Protein AF-A0A511UY11-F1 (afdb_monomer_lite)

pLDDT: mean 87.79, std 12.43, range [49.22, 98.69]

Sequence (191 aa):
MRLNRMNRLSIDEIVDIYDKLLEEQDYELRDIVNIEERLVRKISRDRHSEYRFSLQRIKDSLIDHLVKYGSYLKTEYRKDDQLAEKTLIKALKFDKTNPIALYRLGFLAYKKRNYSRSVYFFESALKSHELNEKHRHALNSQQRYNASLYLCNSALYVAEFAQKSLAEIEGEVERENSVNLELFPLYKYIK

Secondary structure (DSSP, 8-state):
--TTGGGSS-HHHHHHHHHHHHHTS---HHHHHHHHHHHHHHHHH-TT-GGGGGHHHHHHHHHHHHHHHHHHTTSTTT--HHHHHHHHHHHHHH-TT-HHHHHHHHHHHHHTT-HHHHHHHHHHHHHHHHH-TT-TTPPPHHHHHHHHHHHHHHHHHHHHHHHHHHHHHHHHHHHHHHHHHHTSTTGGG--

Foldseek 3Di:
DDLVVVLPDDLVRLVVVLVVQVVVVPHDLVVNLSSLVSNLVRLVVDPPDPCVVVNLVSLVVNLVSLLVNLVVCCDPVNVDLPVSLVSLVVSCVSPVQQLSSLLSNLVSCVVVVVLVSNLVSLVSSLVSCVVPVPPPRHDDPVSNVVSVVSNVVSVVVVVVVVVVVVVVVVVVVVVVVVVVCVPDPCNVPPD

Organism: NCBI:txid227865

Structure (mmCIF, N/CA/C/O backbone):
data_AF-A0A511UY11-F1
#
_entry.id   AF-A0A511UY11-F1
#
loop_
_atom_site.group_PDB
_atom_site.id
_atom_site.type_symbol
_atom_site.label_atom_id
_atom_site.label_alt_id
_atom_site.label_comp_id
_atom_site.label_asym_id
_atom_site.label_entity_id
_atom_site.label_seq_id
_atom_site.pdbx_PDB_ins_code
_atom_site.Cartn_x
_atom_site.Cartn_y
_atom_site.Cartn_z
_atom_site.occupancy
_atom_site.B_iso_or_equiv
_atom_site.auth_seq_id
_atom_site.auth_comp_id
_atom_site.auth_asym_id
_atom_site.auth_atom_id
_atom_site.pdbx_PDB_model_num
ATOM 1 N N . MET A 1 1 ? 1.931 13.836 -23.295 1.00 49.22 1 MET A N 1
ATOM 2 C CA . MET A 1 1 ? 1.556 13.031 -24.494 1.00 49.22 1 MET A CA 1
ATOM 3 C C . MET A 1 1 ? 0.148 12.428 -24.331 1.00 49.22 1 MET A C 1
ATOM 5 O O . MET A 1 1 ? -0.156 11.923 -23.259 1.00 49.22 1 MET A O 1
ATOM 9 N N . ARG A 1 2 ? -0.751 12.469 -25.335 1.00 49.78 2 ARG A N 1
ATOM 10 C CA . ARG A 1 2 ? -2.124 11.910 -25.196 1.00 49.78 2 ARG A CA 1
ATOM 11 C C . ARG A 1 2 ? -2.099 10.371 -25.089 1.00 49.78 2 ARG A C 1
ATOM 13 O O . ARG A 1 2 ? -1.671 9.701 -26.028 1.00 49.78 2 ARG A O 1
ATOM 20 N N . LEU A 1 3 ? -2.644 9.822 -23.992 1.00 50.88 3 LEU A N 1
ATOM 21 C CA . LEU A 1 3 ? -2.681 8.385 -23.642 1.00 50.88 3 LEU A CA 1
ATOM 22 C C . LEU A 1 3 ? -3.121 7.431 -24.777 1.00 50.88 3 LEU A C 1
ATOM 24 O O . LEU A 1 3 ? -2.701 6.274 -24.791 1.00 50.88 3 LEU A O 1
ATOM 28 N N . ASN A 1 4 ? -3.944 7.879 -25.726 1.00 54.16 4 ASN A N 1
ATOM 29 C CA . ASN A 1 4 ? -4.456 7.025 -26.804 1.00 54.16 4 ASN A CA 1
ATOM 30 C C . ASN A 1 4 ? -3.427 6.712 -27.900 1.00 54.16 4 ASN A C 1
ATOM 32 O O . ASN A 1 4 ? -3.540 5.673 -28.546 1.00 54.16 4 ASN A O 1
ATOM 36 N N . ARG A 1 5 ? -2.401 7.555 -28.094 1.00 64.88 5 ARG A N 1
ATOM 37 C CA . ARG A 1 5 ? -1.384 7.331 -29.140 1.00 64.88 5 ARG A CA 1
ATOM 38 C C . ARG A 1 5 ? -0.430 6.191 -28.766 1.00 64.88 5 ARG A C 1
ATOM 40 O O . ARG A 1 5 ? -0.110 5.353 -29.597 1.00 64.88 5 ARG A O 1
ATOM 47 N N . MET A 1 6 ? -0.094 6.088 -27.482 1.00 65.12 6 MET A N 1
ATOM 48 C CA . MET A 1 6 ? 0.850 5.099 -26.951 1.00 65.12 6 MET A CA 1
ATOM 49 C C . MET A 1 6 ? 0.317 3.653 -26.906 1.00 65.12 6 MET A C 1
ATOM 51 O O . MET A 1 6 ? 1.079 2.729 -26.648 1.00 65.12 6 MET A O 1
ATOM 55 N N . ASN A 1 7 ? -0.987 3.408 -27.101 1.00 68.44 7 ASN A N 1
ATOM 56 C CA . ASN A 1 7 ? -1.513 2.031 -27.132 1.00 68.44 7 ASN A CA 1
ATOM 57 C C . ASN A 1 7 ? -1.133 1.288 -28.422 1.00 68.44 7 ASN A C 1
ATOM 59 O O . ASN A 1 7 ? -1.096 0.057 -28.423 1.00 68.44 7 ASN A O 1
ATOM 63 N N . ARG A 1 8 ? -0.854 2.038 -29.493 1.00 82.25 8 ARG A N 1
ATOM 64 C CA . ARG A 1 8 ? -0.492 1.511 -30.813 1.00 82.25 8 ARG A CA 1
ATOM 65 C C . ARG A 1 8 ? 1.002 1.226 -30.965 1.00 82.25 8 ARG A C 1
ATOM 67 O O . ARG A 1 8 ? 1.354 0.524 -31.897 1.00 82.25 8 ARG A O 1
ATOM 74 N N . LEU A 1 9 ? 1.827 1.737 -30.051 1.00 86.94 9 LEU A N 1
ATOM 75 C CA . LEU A 1 9 ? 3.279 1.586 -30.108 1.00 86.94 9 LEU A CA 1
ATOM 76 C C . LEU A 1 9 ? 3.713 0.139 -29.836 1.00 86.94 9 LEU A C 1
ATOM 78 O O . LEU A 1 9 ? 3.050 -0.558 -29.055 1.00 86.94 9 LEU A O 1
ATOM 82 N N . SER A 1 10 ? 4.805 -0.308 -30.451 1.00 90.50 10 SER A N 1
ATOM 83 C CA . SER A 1 10 ? 5.485 -1.570 -30.135 1.00 90.50 10 SER A CA 1
ATOM 84 C C . SER A 1 10 ? 6.082 -1.537 -28.719 1.00 90.50 10 SER A C 1
ATOM 86 O O . SER A 1 10 ? 5.950 -0.546 -27.999 1.00 90.50 10 SER A O 1
ATOM 88 N N . ILE A 1 11 ? 6.655 -2.651 -28.253 1.00 90.44 11 ILE A N 1
ATOM 89 C CA . ILE A 1 11 ? 7.360 -2.652 -26.962 1.00 90.44 11 ILE A CA 1
ATOM 90 C C . ILE A 1 11 ? 8.628 -1.797 -27.086 1.00 90.44 11 ILE A C 1
ATOM 92 O O . ILE A 1 11 ? 8.820 -0.921 -26.250 1.00 90.44 11 ILE A O 1
ATOM 96 N N . ASP A 1 12 ? 9.386 -1.970 -28.167 1.00 91.38 12 ASP A N 1
ATOM 97 C CA . ASP A 1 12 ? 10.634 -1.256 -28.468 1.00 91.38 12 ASP A CA 1
ATOM 98 C C . ASP A 1 12 ? 10.416 0.260 -28.507 1.00 91.38 12 ASP A C 1
ATOM 100 O O . ASP A 1 12 ? 11.088 1.002 -27.804 1.00 91.38 12 ASP A O 1
ATOM 104 N N . GLU A 1 13 ? 9.374 0.729 -29.204 1.00 91.31 13 GLU A N 1
ATOM 105 C CA . GLU A 1 13 ? 9.037 2.158 -29.252 1.00 91.31 13 GLU A CA 1
ATOM 106 C C . GLU A 1 13 ? 8.710 2.730 -27.862 1.00 91.31 13 GLU A C 1
ATOM 108 O O . GLU A 1 13 ? 8.927 3.911 -27.599 1.00 91.31 13 GLU A O 1
ATOM 113 N N . ILE A 1 14 ? 8.140 1.920 -26.962 1.00 90.94 14 ILE A N 1
ATOM 114 C CA . ILE A 1 14 ? 7.853 2.351 -25.589 1.00 90.94 14 ILE A CA 1
ATOM 115 C C . ILE A 1 14 ? 9.133 2.352 -24.747 1.00 90.94 14 ILE A C 1
ATOM 117 O O . ILE A 1 14 ? 9.270 3.233 -23.901 1.00 90.94 14 ILE A O 1
ATOM 121 N N . VAL A 1 15 ? 10.046 1.403 -24.973 1.00 90.88 15 VAL A N 1
ATOM 122 C CA . VAL A 1 15 ? 11.370 1.370 -24.332 1.00 90.88 15 VAL A CA 1
ATOM 123 C C . VAL A 1 15 ? 12.192 2.586 -24.757 1.00 90.88 15 VAL A C 1
ATOM 125 O O . VAL A 1 15 ? 12.665 3.308 -23.889 1.00 90.88 15 VAL A O 1
ATOM 128 N N . ASP A 1 16 ? 12.226 2.925 -26.045 1.00 91.00 16 ASP A N 1
ATOM 129 C CA . ASP A 1 16 ? 12.924 4.119 -26.540 1.00 91.00 16 ASP A CA 1
ATOM 130 C C . ASP A 1 16 ? 12.396 5.413 -25.901 1.00 91.00 16 ASP A C 1
ATOM 132 O O . ASP A 1 16 ? 13.151 6.340 -25.605 1.00 91.00 16 ASP A O 1
ATOM 136 N N . ILE A 1 17 ? 11.077 5.508 -25.695 1.00 89.06 17 ILE A N 1
ATOM 137 C CA . ILE A 1 17 ? 10.467 6.649 -24.996 1.00 89.06 17 ILE A CA 1
ATOM 138 C C . ILE A 1 17 ? 10.846 6.639 -23.512 1.00 89.06 17 ILE A C 1
ATOM 140 O O . ILE A 1 17 ? 11.068 7.704 -22.940 1.00 89.06 17 ILE A O 1
ATOM 144 N N . TYR A 1 18 ? 10.877 5.462 -22.885 1.00 88.81 18 TYR A N 1
ATOM 145 C CA . TYR A 1 18 ? 11.255 5.314 -21.482 1.00 88.81 18 TYR A CA 1
ATOM 146 C C . TYR A 1 18 ? 12.691 5.779 -21.243 1.00 88.81 18 TYR A C 1
ATOM 148 O O . TYR A 1 18 ? 12.918 6.587 -20.346 1.00 88.81 18 TYR A O 1
ATOM 156 N N . ASP A 1 19 ? 13.623 5.335 -22.083 1.00 88.25 19 ASP A N 1
ATOM 157 C CA . ASP A 1 19 ? 15.041 5.663 -21.958 1.00 88.25 19 ASP A CA 1
ATOM 158 C C . ASP A 1 19 ? 15.274 7.167 -22.150 1.00 88.25 19 ASP A C 1
ATOM 160 O O . ASP A 1 19 ? 15.892 7.806 -21.300 1.00 88.25 19 ASP A O 1
ATOM 164 N N . LYS A 1 20 ? 14.651 7.776 -23.169 1.00 88.06 20 LYS A N 1
ATOM 165 C CA . LYS A 1 20 ? 14.690 9.238 -23.363 1.00 88.06 20 LYS A CA 1
ATOM 166 C C . LYS A 1 20 ? 14.145 10.006 -22.162 1.00 88.06 20 LYS A C 1
ATOM 168 O O . LYS A 1 20 ? 14.731 10.997 -21.742 1.00 88.06 20 LYS A O 1
ATOM 173 N N . LEU A 1 21 ? 13.033 9.548 -21.587 1.00 86.44 21 LEU A N 1
ATOM 174 C CA . LEU A 1 21 ? 12.434 10.211 -20.431 1.00 86.44 21 LEU A CA 1
ATOM 175 C C . LEU A 1 21 ? 13.348 10.143 -19.197 1.00 86.44 21 LEU A C 1
ATOM 177 O O . LEU A 1 21 ? 13.377 11.080 -18.401 1.00 86.44 21 LEU A O 1
ATOM 181 N N . LEU A 1 22 ? 14.094 9.048 -19.029 1.00 82.38 22 LEU A N 1
ATOM 182 C CA . LEU A 1 22 ? 15.078 8.916 -17.956 1.00 82.38 22 LEU A CA 1
ATOM 183 C C . LEU A 1 22 ? 16.305 9.817 -18.173 1.00 82.38 22 LEU A C 1
ATOM 185 O O . LEU A 1 22 ? 16.854 10.325 -17.194 1.00 82.38 22 LEU A O 1
ATOM 189 N N . GLU A 1 23 ? 16.711 10.042 -19.424 1.00 85.25 23 GLU A N 1
ATOM 190 C CA . GLU A 1 23 ? 17.820 10.937 -19.784 1.00 85.25 23 GLU A CA 1
ATOM 191 C C . GLU A 1 23 ? 17.501 12.419 -19.542 1.00 85.25 23 GLU A C 1
ATOM 193 O O . GLU A 1 23 ? 18.384 13.178 -19.144 1.00 85.25 23 GLU A O 1
ATOM 198 N N . GLU A 1 24 ? 16.245 12.835 -19.726 1.00 80.44 24 GLU A N 1
ATOM 199 C CA . GLU A 1 24 ? 15.824 14.241 -19.625 1.00 80.44 24 GLU A CA 1
ATOM 200 C C . GLU A 1 24 ? 15.895 14.826 -18.194 1.00 80.44 24 GLU A C 1
ATOM 202 O O . GLU A 1 24 ? 15.773 16.038 -18.038 1.00 80.44 24 GLU A O 1
ATOM 207 N N . GLN A 1 25 ? 16.134 14.009 -17.154 1.00 64.81 25 GLN A N 1
ATOM 208 C CA . GLN A 1 25 ? 16.256 14.355 -15.715 1.00 64.81 25 GLN A CA 1
ATOM 209 C C . GLN A 1 25 ? 15.085 15.130 -15.062 1.00 64.81 25 GLN A C 1
ATOM 211 O O . GLN A 1 25 ? 14.970 15.101 -13.836 1.00 64.81 25 GLN A O 1
ATOM 216 N N . ASP A 1 26 ? 14.187 15.750 -15.831 1.00 67.81 26 ASP A N 1
ATOM 217 C CA . ASP A 1 26 ? 13.027 16.536 -15.379 1.00 67.81 26 ASP A CA 1
ATOM 218 C C . ASP A 1 26 ? 11.692 15.870 -15.760 1.00 67.81 26 ASP A C 1
ATOM 220 O O . ASP A 1 26 ? 10.776 16.469 -16.327 1.00 67.81 26 ASP A O 1
ATOM 224 N N . TYR A 1 27 ? 11.584 14.569 -15.490 1.00 75.69 27 TYR A N 1
ATOM 225 C CA . TYR A 1 27 ? 10.371 13.813 -15.784 1.00 75.69 27 TYR A CA 1
ATOM 226 C C . TYR A 1 27 ? 9.315 13.957 -14.681 1.00 75.69 27 TYR A C 1
ATOM 228 O O . TYR A 1 27 ? 9.596 13.908 -13.477 1.00 75.69 27 TYR A O 1
ATOM 236 N N . GLU A 1 28 ? 8.039 14.005 -15.073 1.00 84.06 28 GLU A N 1
ATOM 237 C CA . GLU A 1 28 ? 6.962 13.804 -14.110 1.00 84.06 28 GLU A CA 1
ATOM 238 C C . GLU A 1 28 ? 6.882 12.318 -13.723 1.00 84.06 28 GLU A C 1
ATOM 240 O O . GLU A 1 28 ? 6.712 11.442 -14.572 1.00 84.06 28 GLU A O 1
ATOM 245 N N . LEU A 1 29 ? 6.894 12.011 -12.417 1.00 84.56 29 LEU A N 1
ATOM 246 C CA . LEU A 1 29 ? 6.705 10.638 -11.902 1.00 84.56 29 LEU A CA 1
ATOM 247 C C . LEU A 1 29 ? 5.460 9.944 -12.480 1.00 84.56 29 LEU A C 1
ATOM 249 O O . LEU A 1 29 ? 5.428 8.725 -12.636 1.00 84.56 29 LEU A O 1
ATOM 253 N N . ARG A 1 30 ? 4.427 10.727 -12.808 1.00 86.38 30 ARG A N 1
ATOM 254 C CA . ARG A 1 30 ? 3.205 10.240 -13.449 1.00 86.38 30 ARG A CA 1
ATOM 255 C C . ARG A 1 30 ? 3.484 9.602 -14.811 1.00 86.38 30 ARG A C 1
ATOM 257 O O . ARG A 1 30 ? 2.860 8.594 -15.141 1.00 86.38 30 ARG A O 1
ATOM 264 N N . ASP A 1 31 ? 4.369 10.196 -15.601 1.00 87.56 31 ASP A N 1
ATOM 265 C CA . ASP A 1 31 ? 4.662 9.747 -16.959 1.00 87.56 31 ASP A CA 1
ATOM 266 C C . ASP A 1 31 ? 5.485 8.461 -16.948 1.00 87.56 31 ASP A C 1
ATOM 268 O O . ASP A 1 31 ? 5.126 7.520 -17.659 1.00 87.56 31 ASP A O 1
ATOM 272 N N . ILE A 1 32 ? 6.460 8.354 -16.040 1.00 89.88 32 ILE A N 1
ATOM 273 C CA . ILE A 1 32 ? 7.188 7.103 -15.786 1.00 89.88 32 ILE A CA 1
ATOM 274 C C . ILE A 1 32 ? 6.234 5.973 -15.408 1.00 89.88 32 ILE A C 1
ATOM 276 O O . ILE A 1 32 ? 6.220 4.935 -16.069 1.00 89.88 32 ILE A O 1
ATOM 280 N N . VAL A 1 33 ? 5.370 6.192 -14.409 1.00 90.81 33 VAL A N 1
ATOM 281 C CA . VAL A 1 33 ? 4.390 5.183 -13.979 1.00 90.81 33 VAL A CA 1
ATOM 282 C C . VAL A 1 33 ? 3.511 4.741 -15.154 1.00 90.81 33 VAL A C 1
ATOM 284 O O . VAL A 1 33 ? 3.255 3.551 -15.330 1.00 90.81 33 VAL A O 1
ATOM 287 N N . ASN A 1 34 ? 3.057 5.679 -15.991 1.00 90.06 34 ASN A N 1
ATOM 288 C CA . ASN A 1 34 ? 2.227 5.357 -17.151 1.00 90.06 34 ASN A CA 1
ATOM 289 C C . ASN A 1 34 ? 2.968 4.505 -18.194 1.00 90.06 34 ASN A C 1
ATOM 291 O O . ASN A 1 34 ? 2.343 3.642 -18.819 1.00 90.06 34 ASN A O 1
ATOM 295 N N . ILE A 1 35 ? 4.255 4.771 -18.427 1.00 91.44 35 ILE A N 1
ATOM 296 C CA . ILE A 1 35 ? 5.094 4.011 -19.361 1.00 91.44 35 ILE A CA 1
ATOM 297 C C . ILE A 1 35 ? 5.348 2.606 -18.817 1.00 91.44 35 ILE A C 1
ATOM 299 O O . ILE A 1 35 ? 5.044 1.622 -19.496 1.00 91.44 35 ILE A O 1
ATOM 303 N N . GLU A 1 36 ? 5.800 2.494 -17.571 1.00 93.44 36 GLU A N 1
ATOM 304 C CA . GLU A 1 36 ? 6.087 1.211 -16.929 1.00 93.44 36 GLU A CA 1
ATOM 305 C C . GLU A 1 36 ? 4.832 0.326 -16.842 1.00 93.44 36 GLU A C 1
ATOM 307 O O . GLU A 1 36 ? 4.883 -0.859 -17.175 1.00 93.44 36 GLU A O 1
ATOM 312 N N . GLU A 1 37 ? 3.660 0.888 -16.514 1.00 92.88 37 GLU A N 1
ATOM 313 C CA . GLU A 1 37 ? 2.391 0.142 -16.531 1.00 92.88 37 GLU A CA 1
ATOM 314 C C . GLU A 1 37 ? 2.071 -0.449 -17.913 1.00 92.88 37 GLU A C 1
ATOM 316 O O . GLU A 1 37 ? 1.488 -1.537 -18.018 1.00 92.88 37 GLU A O 1
ATOM 321 N N . ARG A 1 38 ? 2.417 0.262 -18.992 1.00 91.25 38 ARG A N 1
ATOM 322 C CA . ARG A 1 38 ? 2.195 -0.208 -20.366 1.00 91.25 38 ARG A CA 1
ATOM 323 C C . ARG A 1 38 ? 3.182 -1.294 -20.743 1.00 91.25 38 ARG A C 1
ATOM 325 O O . ARG A 1 38 ? 2.738 -2.296 -21.305 1.00 91.25 38 ARG A O 1
ATOM 332 N N . LEU A 1 39 ? 4.461 -1.108 -20.418 1.00 92.75 39 LEU A N 1
ATOM 333 C CA . LEU A 1 39 ? 5.499 -2.113 -20.632 1.00 92.75 39 LEU A CA 1
ATOM 334 C C . LEU A 1 39 ? 5.113 -3.411 -19.932 1.00 92.75 39 LEU A C 1
ATOM 336 O O . LEU A 1 39 ? 4.967 -4.440 -20.590 1.00 92.75 39 LEU A O 1
ATOM 340 N N . VAL A 1 40 ? 4.792 -3.348 -18.636 1.00 94.06 40 VAL A N 1
ATOM 341 C CA . VAL A 1 40 ? 4.345 -4.518 -17.871 1.00 94.06 40 VAL A CA 1
ATOM 342 C C . VAL A 1 40 ? 3.135 -5.173 -18.530 1.00 94.06 40 VAL A C 1
ATOM 344 O O . VAL A 1 40 ? 3.116 -6.392 -18.687 1.00 94.06 40 VAL A O 1
ATOM 347 N N . ARG A 1 41 ? 2.131 -4.399 -18.961 1.00 92.69 41 ARG A N 1
ATOM 348 C CA . ARG A 1 41 ? 0.930 -4.949 -19.606 1.00 92.69 41 ARG A CA 1
ATOM 349 C C . ARG A 1 41 ? 1.229 -5.632 -20.941 1.00 92.69 41 ARG A C 1
ATOM 351 O O . ARG A 1 41 ? 0.660 -6.692 -21.192 1.00 92.69 41 ARG A O 1
ATOM 358 N N . LYS A 1 42 ? 2.044 -5.023 -21.806 1.00 92.56 42 LYS A N 1
ATOM 359 C CA . LYS A 1 42 ? 2.370 -5.566 -23.134 1.00 92.56 42 LYS A CA 1
ATOM 360 C C . LYS A 1 42 ? 3.266 -6.794 -23.013 1.00 92.56 42 LYS A C 1
ATOM 362 O O . LYS A 1 42 ? 2.884 -7.848 -23.510 1.00 92.56 42 LYS A O 1
ATOM 367 N N . ILE A 1 43 ? 4.352 -6.697 -22.250 1.00 93.06 43 ILE A N 1
ATOM 368 C CA . ILE A 1 43 ? 5.287 -7.806 -22.019 1.00 93.06 43 ILE A CA 1
ATOM 369 C C . ILE A 1 43 ? 4.584 -8.975 -21.308 1.00 93.06 43 ILE A C 1
ATOM 371 O O . ILE A 1 43 ? 4.813 -10.128 -21.640 1.00 93.06 43 ILE A O 1
ATOM 375 N N . SER A 1 44 ? 3.662 -8.718 -20.369 1.00 91.50 44 SER A N 1
ATOM 376 C CA . SER A 1 44 ? 2.915 -9.810 -19.711 1.00 91.50 44 SER A CA 1
ATOM 377 C C . SER A 1 44 ? 1.956 -10.551 -20.653 1.00 91.50 44 SER A C 1
ATOM 379 O O . SER A 1 44 ? 1.586 -11.689 -20.368 1.00 91.50 44 SER A O 1
ATOM 381 N N . ARG A 1 45 ? 1.504 -9.908 -21.738 1.00 91.56 45 ARG A N 1
ATOM 382 C CA . ARG A 1 45 ? 0.607 -10.516 -22.736 1.00 91.56 45 ARG A CA 1
ATOM 383 C C . ARG A 1 45 ? 1.380 -11.256 -23.820 1.00 91.56 45 ARG A C 1
ATOM 385 O O . ARG A 1 45 ? 0.888 -12.264 -24.317 1.00 91.56 45 ARG A O 1
ATOM 392 N N . ASP A 1 46 ? 2.569 -10.773 -24.156 1.00 91.31 46 ASP A N 1
ATOM 393 C CA . ASP A 1 46 ? 3.445 -11.391 -25.139 1.00 91.31 46 ASP A CA 1
ATOM 394 C C . ASP A 1 46 ? 4.447 -12.345 -24.473 1.00 91.31 46 ASP A C 1
ATOM 396 O O . ASP A 1 46 ? 5.479 -11.951 -23.930 1.00 91.31 46 ASP A O 1
ATOM 400 N N . ARG A 1 47 ? 4.143 -13.645 -24.536 1.00 83.19 47 ARG A N 1
ATOM 401 C CA . ARG A 1 47 ? 4.990 -14.696 -23.958 1.00 83.19 47 ARG A CA 1
ATOM 402 C C . ARG A 1 47 ? 6.338 -14.853 -24.672 1.00 83.19 47 ARG A C 1
ATOM 404 O O . ARG A 1 47 ? 7.231 -15.448 -24.069 1.00 83.19 47 ARG A O 1
ATOM 411 N N . HIS A 1 48 ? 6.487 -14.355 -25.895 1.00 89.56 48 HIS A N 1
ATOM 412 C CA . HIS A 1 48 ? 7.710 -14.487 -26.691 1.00 89.56 48 HIS A CA 1
ATOM 413 C C . HIS A 1 48 ? 8.516 -13.189 -26.767 1.00 89.56 48 HIS A C 1
ATOM 415 O O . HIS A 1 48 ? 9.566 -13.172 -27.400 1.00 89.56 48 HIS A O 1
ATOM 421 N N . SER A 1 49 ? 8.063 -12.134 -26.086 1.00 88.94 49 SER A N 1
ATOM 422 C CA . SER A 1 49 ? 8.787 -10.871 -26.000 1.00 88.94 49 SER A CA 1
ATOM 423 C C . SER A 1 49 ? 10.206 -11.081 -25.464 1.00 88.94 49 SER A C 1
ATOM 425 O O . SER A 1 49 ? 10.401 -11.693 -24.410 1.00 88.94 49 SER A O 1
ATOM 427 N N . GLU A 1 50 ? 11.193 -10.501 -26.143 1.00 90.56 50 GLU A N 1
ATOM 428 C CA . GLU A 1 50 ? 12.593 -10.484 -25.701 1.00 90.56 50 GLU A CA 1
ATOM 429 C C . GLU A 1 50 ? 12.775 -9.814 -24.327 1.00 90.56 50 GLU A C 1
ATOM 431 O O . GLU A 1 50 ? 13.625 -10.207 -23.526 1.00 90.56 50 GLU A O 1
ATOM 436 N N . TYR A 1 51 ? 11.881 -8.887 -23.975 1.00 90.44 51 TYR A N 1
ATOM 437 C CA . TYR A 1 51 ? 11.876 -8.188 -22.690 1.00 90.44 51 TYR A CA 1
ATOM 438 C C . TYR A 1 51 ? 11.288 -9.010 -21.541 1.00 90.44 51 TYR A C 1
ATOM 440 O O . TYR A 1 51 ? 11.232 -8.536 -20.402 1.00 90.44 51 TYR A O 1
ATOM 448 N N . ARG A 1 52 ? 10.853 -10.251 -21.787 1.00 90.38 52 ARG A N 1
ATOM 449 C CA . ARG A 1 52 ? 10.241 -11.100 -20.759 1.00 90.38 52 ARG A CA 1
ATOM 450 C C . ARG A 1 52 ? 11.172 -11.349 -19.573 1.00 90.38 52 ARG A C 1
ATOM 452 O O . ARG A 1 52 ? 10.703 -11.342 -18.436 1.00 90.38 52 ARG A O 1
ATOM 459 N N . PHE A 1 53 ? 12.475 -11.489 -19.815 1.00 90.19 53 PHE A N 1
ATOM 460 C CA . PHE A 1 53 ? 13.478 -11.625 -18.752 1.00 90.19 53 PHE A CA 1
ATOM 461 C C . PHE A 1 53 ? 13.616 -10.354 -17.896 1.00 90.19 53 PHE A C 1
ATOM 463 O O . PHE A 1 53 ? 13.913 -10.438 -16.708 1.00 90.19 53 PHE A O 1
ATOM 470 N N . SER A 1 54 ? 13.320 -9.181 -18.464 1.00 91.62 54 SER A N 1
ATOM 471 C CA . SER A 1 54 ? 13.333 -7.894 -17.756 1.00 91.62 54 SER A CA 1
ATOM 472 C C . SER A 1 54 ? 12.023 -7.583 -17.025 1.00 91.62 54 SER A C 1
ATOM 474 O O . SER A 1 54 ? 11.982 -6.645 -16.230 1.00 91.62 54 SER A O 1
ATOM 476 N N . LEU A 1 55 ? 10.952 -8.355 -17.250 1.00 92.06 55 LEU A N 1
ATOM 477 C CA . LEU A 1 55 ? 9.614 -8.050 -16.733 1.00 92.06 55 LEU A CA 1
ATOM 478 C C . LEU A 1 55 ? 9.585 -7.887 -15.210 1.00 92.06 55 LEU A C 1
ATOM 480 O O . LEU A 1 55 ? 8.906 -6.992 -14.711 1.00 92.06 55 LEU A O 1
ATOM 484 N N . GLN A 1 56 ? 10.299 -8.741 -14.471 1.00 92.31 56 GLN A N 1
ATOM 485 C CA . GLN A 1 56 ? 10.325 -8.641 -13.012 1.00 92.31 56 GLN A CA 1
ATOM 486 C C . GLN A 1 56 ? 11.001 -7.344 -12.559 1.00 92.31 56 GLN A C 1
ATOM 488 O O . GLN A 1 56 ? 10.436 -6.615 -11.754 1.00 92.31 56 GLN A O 1
ATOM 493 N N . ARG A 1 57 ? 12.142 -6.992 -13.159 1.00 92.44 57 ARG A N 1
ATOM 494 C CA . ARG A 1 57 ? 12.851 -5.741 -12.861 1.00 92.44 57 ARG A CA 1
ATOM 495 C C . ARG A 1 57 ? 11.993 -4.507 -13.162 1.00 92.44 57 ARG A C 1
ATOM 497 O O . ARG A 1 57 ? 11.978 -3.571 -12.371 1.00 92.44 57 ARG A O 1
ATOM 504 N N . ILE A 1 58 ? 11.249 -4.521 -14.271 1.00 92.50 58 ILE A N 1
ATOM 505 C CA . ILE A 1 58 ? 10.329 -3.430 -14.634 1.00 92.50 58 ILE A CA 1
ATOM 506 C C . ILE A 1 58 ? 9.184 -3.330 -13.615 1.00 92.50 58 ILE A C 1
ATOM 508 O O . ILE A 1 58 ? 8.799 -2.229 -13.236 1.00 92.50 58 ILE A O 1
ATOM 512 N N . LYS A 1 59 ? 8.648 -4.461 -13.134 1.00 93.94 59 LYS A N 1
ATOM 513 C CA . LYS A 1 59 ? 7.636 -4.458 -12.064 1.00 93.94 59 LYS A CA 1
ATOM 514 C C . LYS A 1 59 ? 8.183 -3.887 -10.761 1.00 93.94 59 LYS A C 1
ATOM 516 O O . LYS A 1 59 ? 7.482 -3.109 -10.125 1.00 93.94 59 LYS A O 1
ATOM 521 N N . ASP A 1 60 ? 9.403 -4.254 -10.382 1.00 93.06 60 ASP A N 1
ATOM 522 C CA . ASP A 1 60 ? 10.032 -3.744 -9.163 1.00 93.06 60 ASP A CA 1
ATOM 523 C C . ASP A 1 60 ? 10.218 -2.220 -9.249 1.00 93.06 60 ASP A C 1
ATOM 525 O O . ASP A 1 60 ? 9.820 -1.504 -8.334 1.00 93.06 60 ASP A O 1
ATOM 529 N N . SER A 1 61 ? 10.712 -1.718 -10.388 1.00 93.00 61 SER A N 1
ATOM 530 C CA . SER A 1 61 ? 10.807 -0.275 -10.670 1.00 93.00 61 SER A CA 1
ATOM 531 C C . SER A 1 61 ? 9.440 0.415 -10.606 1.00 93.00 61 SER A C 1
ATOM 533 O O . SER A 1 61 ? 9.274 1.439 -9.943 1.00 93.00 61 SER A O 1
ATOM 535 N N . LEU A 1 62 ? 8.415 -0.196 -11.208 1.00 94.81 62 LEU A N 1
ATOM 536 C CA . LEU A 1 62 ? 7.050 0.321 -11.162 1.00 94.81 62 LEU A CA 1
ATOM 537 C C . LEU A 1 62 ? 6.510 0.422 -9.733 1.00 94.81 62 LEU A C 1
ATOM 539 O O . LEU A 1 62 ? 5.833 1.397 -9.405 1.00 94.81 62 LEU A O 1
ATOM 543 N N . ILE A 1 63 ? 6.791 -0.557 -8.870 1.00 95.00 63 ILE A N 1
ATOM 544 C CA . ILE A 1 63 ? 6.404 -0.491 -7.455 1.00 95.00 63 ILE A CA 1
ATOM 545 C C . ILE A 1 63 ? 7.084 0.708 -6.784 1.00 95.00 63 ILE A C 1
ATOM 547 O O . ILE A 1 63 ? 6.392 1.496 -6.132 1.00 95.00 63 ILE A O 1
ATOM 551 N N . ASP A 1 64 ? 8.395 0.877 -6.984 1.00 93.50 64 ASP A N 1
ATOM 552 C CA . ASP A 1 64 ? 9.174 1.984 -6.417 1.00 93.50 64 ASP A CA 1
ATOM 553 C C . ASP A 1 64 ? 8.573 3.345 -6.842 1.00 93.50 64 ASP A C 1
ATOM 555 O O . ASP A 1 64 ? 8.283 4.213 -6.004 1.00 93.50 64 ASP A O 1
ATOM 559 N N . HIS A 1 65 ? 8.283 3.521 -8.138 1.00 93.69 65 HIS A N 1
ATOM 560 C CA . HIS A 1 65 ? 7.690 4.750 -8.671 1.00 93.69 65 HIS A CA 1
ATOM 561 C C . HIS A 1 65 ? 6.249 4.979 -8.207 1.00 93.69 65 HIS A C 1
ATOM 563 O O . HIS A 1 65 ? 5.894 6.111 -7.872 1.00 93.69 65 HIS A O 1
ATOM 569 N N . LEU A 1 66 ? 5.416 3.936 -8.118 1.00 94.31 66 LEU A N 1
ATOM 570 C CA . LEU A 1 66 ? 4.049 4.043 -7.595 1.00 94.31 66 LEU A CA 1
ATOM 571 C C . LEU A 1 66 ? 4.042 4.477 -6.124 1.00 94.31 66 LEU A C 1
ATOM 573 O O . LEU A 1 66 ? 3.268 5.359 -5.744 1.00 94.31 66 LEU A O 1
ATOM 577 N N . VAL A 1 67 ? 4.916 3.903 -5.295 1.00 93.25 67 VAL A N 1
ATOM 578 C CA . VAL A 1 67 ? 5.060 4.284 -3.883 1.00 93.25 67 VAL A CA 1
ATOM 579 C C . VAL A 1 67 ? 5.528 5.735 -3.753 1.00 93.25 67 VAL A C 1
ATOM 581 O O . VAL A 1 67 ? 4.956 6.504 -2.966 1.00 93.25 67 VAL A O 1
ATOM 584 N N . LYS A 1 68 ? 6.544 6.130 -4.532 1.00 91.06 68 LYS A N 1
ATOM 585 C CA . LYS A 1 68 ? 7.089 7.494 -4.532 1.00 91.06 68 LYS A CA 1
ATOM 586 C C . LYS A 1 68 ? 6.042 8.506 -4.996 1.00 91.06 68 LYS A C 1
ATOM 588 O O . LYS A 1 68 ? 5.804 9.498 -4.307 1.00 91.06 68 LYS A O 1
ATOM 593 N N . TYR A 1 69 ? 5.352 8.224 -6.101 1.00 89.38 69 TYR A N 1
ATOM 594 C CA . TYR A 1 69 ? 4.315 9.092 -6.653 1.00 89.38 69 TYR A CA 1
ATOM 595 C C . TYR A 1 69 ? 3.107 9.210 -5.719 1.00 89.38 69 TYR A C 1
ATOM 597 O O . TYR A 1 69 ? 2.676 10.317 -5.399 1.00 89.38 69 TYR A O 1
ATOM 605 N N . GLY A 1 70 ? 2.614 8.086 -5.189 1.00 85.19 70 GLY A N 1
ATOM 606 C CA . GLY A 1 70 ? 1.532 8.073 -4.205 1.00 85.19 70 GLY A CA 1
ATOM 607 C C . GLY A 1 70 ? 1.878 8.853 -2.932 1.00 85.19 70 GLY A C 1
ATOM 608 O O . GLY A 1 70 ? 1.017 9.522 -2.365 1.00 85.19 70 GLY A O 1
ATOM 609 N N . SER A 1 71 ? 3.143 8.823 -2.502 1.00 83.75 71 SER A N 1
ATOM 610 C CA . SER A 1 71 ? 3.623 9.619 -1.365 1.00 83.75 71 SER A CA 1
ATOM 611 C C . SER A 1 71 ? 3.704 11.114 -1.690 1.00 83.75 71 SER A C 1
ATOM 613 O O . SER A 1 71 ? 3.284 11.930 -0.871 1.00 83.75 71 SER A O 1
ATOM 615 N N . TYR A 1 72 ? 4.189 11.477 -2.881 1.00 82.44 72 TYR A N 1
ATOM 616 C CA . TYR A 1 72 ? 4.269 12.865 -3.347 1.00 82.44 72 TYR A CA 1
ATO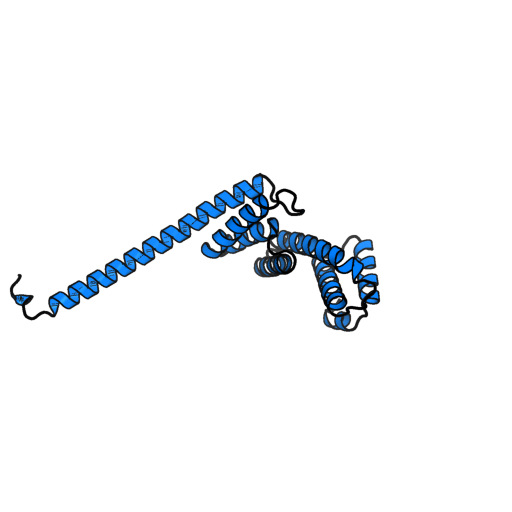M 617 C C . TYR A 1 72 ? 2.888 13.531 -3.435 1.00 82.44 72 TYR A C 1
ATOM 619 O O . TYR A 1 72 ? 2.721 14.666 -2.991 1.00 82.44 72 TYR A O 1
ATOM 627 N N . LEU A 1 73 ? 1.870 12.809 -3.911 1.00 79.38 73 LEU A N 1
ATOM 628 C CA . LEU A 1 73 ? 0.495 13.315 -4.034 1.00 79.38 73 LEU A CA 1
ATOM 629 C C . LEU A 1 73 ? -0.157 13.702 -2.694 1.00 79.38 73 LEU A C 1
ATOM 631 O O . LEU A 1 73 ? -1.136 14.446 -2.686 1.00 79.38 73 LEU A O 1
ATOM 635 N N . LYS A 1 74 ? 0.394 13.234 -1.565 1.00 70.06 74 LYS A N 1
ATOM 636 C CA . LYS A 1 74 ? -0.042 13.616 -0.211 1.00 70.06 74 LYS A CA 1
ATOM 637 C C . LYS A 1 74 ? 0.573 14.928 0.281 1.00 70.06 74 LYS A C 1
ATOM 639 O O . LYS A 1 74 ? 0.121 15.457 1.295 1.00 70.06 74 LYS A O 1
ATOM 644 N N . THR A 1 75 ? 1.626 15.415 -0.373 1.00 70.50 75 THR A N 1
ATOM 645 C CA . THR A 1 75 ? 2.317 16.646 0.027 1.00 70.50 75 THR A CA 1
ATOM 646 C C . THR A 1 75 ? 1.481 17.873 -0.310 1.00 70.50 75 THR A C 1
ATOM 648 O O . THR A 1 75 ? 0.612 17.833 -1.185 1.00 70.50 75 THR A O 1
ATOM 651 N N . GLU A 1 76 ? 1.751 18.976 0.388 1.00 56.22 76 GLU A N 1
ATOM 652 C CA . GLU A 1 76 ? 0.984 20.223 0.286 1.00 56.22 76 GLU A CA 1
ATOM 653 C C . GLU A 1 76 ? 0.895 20.790 -1.131 1.00 56.22 76 GLU A C 1
ATOM 655 O O . GLU A 1 76 ? -0.075 21.466 -1.451 1.00 56.22 76 GLU A O 1
ATOM 660 N N . TYR A 1 77 ? 1.847 20.433 -1.992 1.00 55.47 77 TYR A N 1
ATOM 661 C CA . TYR A 1 77 ? 1.976 20.949 -3.348 1.00 55.47 77 TYR A CA 1
ATOM 662 C C . TYR A 1 77 ? 0.987 20.359 -4.363 1.00 55.47 77 TYR A C 1
ATOM 664 O O . TYR A 1 77 ? 0.710 21.014 -5.363 1.00 55.47 77 TYR A O 1
ATOM 672 N N . ARG A 1 78 ? 0.451 19.144 -4.150 1.00 63.97 78 ARG A N 1
ATOM 673 C CA . ARG A 1 78 ? -0.535 18.535 -5.076 1.00 63.97 78 ARG A CA 1
ATOM 674 C C . ARG A 1 78 ? -1.784 17.931 -4.415 1.00 63.97 78 ARG A C 1
ATOM 676 O O . ARG A 1 78 ? -2.710 17.640 -5.163 1.00 63.97 78 ARG A O 1
ATOM 683 N N . LYS A 1 79 ? -1.816 17.758 -3.077 1.00 70.50 79 LYS A N 1
ATOM 684 C CA . LYS A 1 79 ? -2.918 17.216 -2.229 1.00 70.50 79 LYS A CA 1
ATOM 685 C C . LYS A 1 79 ? -4.090 16.578 -3.006 1.00 70.50 79 LYS A C 1
ATOM 687 O O . LYS A 1 79 ? -5.212 17.077 -2.978 1.00 70.50 79 LYS A O 1
ATOM 692 N N . ASP A 1 80 ? -3.844 15.428 -3.633 1.00 86.19 80 ASP A N 1
ATOM 693 C CA . ASP A 1 80 ? -4.883 14.604 -4.263 1.00 86.19 80 ASP A CA 1
ATOM 694 C C . ASP A 1 80 ? -4.928 13.235 -3.577 1.00 86.19 80 ASP A C 1
ATOM 696 O O . ASP A 1 80 ? -4.302 12.258 -4.000 1.00 86.19 80 ASP A O 1
ATOM 700 N N . ASP A 1 81 ? -5.673 13.172 -2.472 1.00 88.44 81 ASP A N 1
ATOM 701 C CA . ASP A 1 81 ? -5.814 11.958 -1.664 1.00 88.44 81 ASP A CA 1
ATOM 702 C C . ASP A 1 81 ? -6.467 10.806 -2.443 1.00 88.44 81 ASP A C 1
ATOM 704 O O . ASP A 1 81 ? -6.210 9.635 -2.152 1.00 88.44 81 ASP A O 1
ATOM 708 N N . GLN A 1 82 ? -7.333 11.112 -3.417 1.00 90.56 82 GLN A N 1
ATOM 709 C CA . GLN A 1 82 ? -8.001 10.087 -4.218 1.00 90.56 82 GLN A CA 1
ATOM 710 C C . GLN A 1 82 ? -7.027 9.451 -5.205 1.00 90.56 82 GLN A C 1
ATOM 712 O O . GLN A 1 82 ? -6.991 8.223 -5.336 1.00 90.56 82 GLN A O 1
ATOM 717 N N . LEU A 1 83 ? -6.226 10.266 -5.890 1.00 90.62 83 LEU A N 1
ATOM 718 C CA . LEU A 1 83 ? -5.196 9.766 -6.788 1.00 90.62 83 LEU A CA 1
ATOM 719 C C . LEU A 1 83 ? -4.086 9.058 -6.008 1.00 90.62 83 LEU A C 1
ATOM 721 O O . LEU A 1 83 ? -3.638 7.997 -6.446 1.00 90.62 83 LEU A O 1
ATOM 725 N N . ALA A 1 84 ? -3.702 9.571 -4.835 1.00 91.88 84 ALA A N 1
ATOM 726 C CA . ALA A 1 84 ? -2.754 8.909 -3.942 1.00 91.88 84 ALA A CA 1
ATOM 727 C C . ALA A 1 84 ? -3.245 7.506 -3.550 1.00 91.88 84 ALA A C 1
ATOM 729 O O . ALA A 1 84 ? -2.509 6.534 -3.716 1.00 91.88 84 ALA A O 1
ATOM 730 N N . GLU A 1 85 ? -4.505 7.373 -3.114 1.00 94.12 85 GLU A N 1
ATOM 731 C CA . GLU A 1 85 ? -5.095 6.071 -2.773 1.00 94.12 85 GLU A CA 1
ATOM 732 C C . GLU A 1 85 ? -5.078 5.118 -3.974 1.00 94.12 85 GLU A C 1
ATOM 734 O O . GLU A 1 85 ? -4.585 3.995 -3.862 1.00 94.1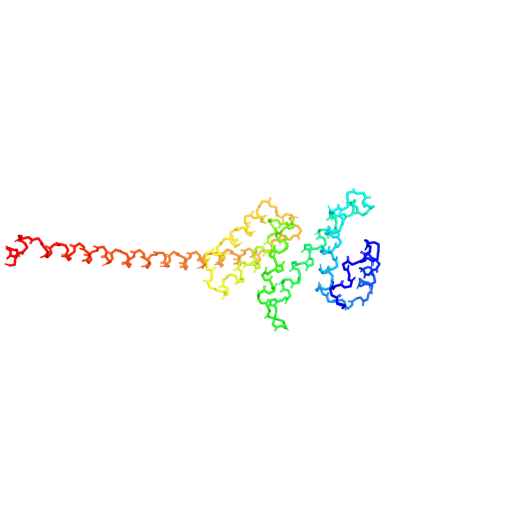2 85 GLU A O 1
ATOM 739 N N . LYS A 1 86 ? -5.547 5.565 -5.148 1.00 94.38 86 LYS A N 1
ATOM 740 C CA . LYS A 1 86 ? -5.546 4.741 -6.370 1.00 94.38 86 LYS A CA 1
ATOM 741 C C . LYS A 1 86 ? -4.138 4.286 -6.756 1.00 94.38 86 LYS A C 1
ATOM 743 O O . LYS A 1 86 ? -3.961 3.145 -7.177 1.00 94.38 86 LYS A O 1
ATOM 748 N N . THR A 1 87 ? -3.149 5.163 -6.614 1.00 94.38 87 THR A N 1
ATOM 749 C CA . THR A 1 87 ? -1.746 4.887 -6.953 1.00 94.38 87 THR A CA 1
ATOM 750 C C . THR A 1 87 ? -1.136 3.865 -5.997 1.00 94.38 87 THR A C 1
ATOM 752 O O . THR A 1 87 ? -0.535 2.888 -6.436 1.00 94.38 87 THR A O 1
ATOM 755 N N . LEU A 1 88 ? -1.360 4.017 -4.693 1.00 95.62 88 LEU A N 1
ATOM 756 C CA . LEU A 1 88 ? -0.854 3.079 -3.691 1.00 95.62 88 LEU A CA 1
ATOM 757 C C . LEU A 1 88 ? -1.548 1.710 -3.782 1.00 95.62 88 LEU A C 1
ATOM 759 O O . LEU A 1 88 ? -0.890 0.681 -3.661 1.00 95.62 88 LEU A O 1
ATOM 763 N N . ILE A 1 89 ? -2.850 1.671 -4.089 1.00 96.44 89 ILE A N 1
ATOM 764 C CA . ILE A 1 89 ? -3.561 0.410 -4.362 1.00 96.44 89 ILE A CA 1
ATOM 765 C C . ILE A 1 89 ? -2.969 -0.302 -5.583 1.00 96.44 89 ILE A C 1
ATOM 767 O O . ILE A 1 89 ? -2.889 -1.528 -5.592 1.00 96.44 89 ILE A O 1
ATOM 771 N N . LYS A 1 90 ? -2.541 0.432 -6.619 1.00 95.75 90 LYS A N 1
ATOM 772 C CA . LYS A 1 90 ? -1.849 -0.175 -7.766 1.00 95.75 90 LYS A CA 1
ATOM 773 C C . LYS A 1 90 ? -0.527 -0.817 -7.349 1.00 95.75 90 LYS A C 1
ATOM 775 O O . LYS A 1 90 ? -0.274 -1.930 -7.797 1.00 95.75 90 LYS A O 1
ATOM 780 N N . ALA A 1 91 ? 0.259 -0.186 -6.471 1.00 96.00 91 ALA A N 1
ATOM 781 C CA . ALA A 1 91 ? 1.490 -0.791 -5.950 1.00 96.00 91 ALA A CA 1
ATOM 782 C C . ALA A 1 91 ? 1.193 -2.145 -5.279 1.00 96.00 91 ALA A C 1
ATOM 784 O O . ALA A 1 91 ? 1.838 -3.144 -5.591 1.00 96.00 91 ALA A O 1
ATOM 785 N N . LEU A 1 92 ? 0.116 -2.213 -4.485 1.00 96.19 92 LEU A N 1
ATOM 786 C CA . LEU A 1 92 ? -0.327 -3.451 -3.832 1.00 96.19 92 LEU A CA 1
ATOM 787 C C . LEU A 1 92 ? -0.802 -4.555 -4.788 1.00 96.19 92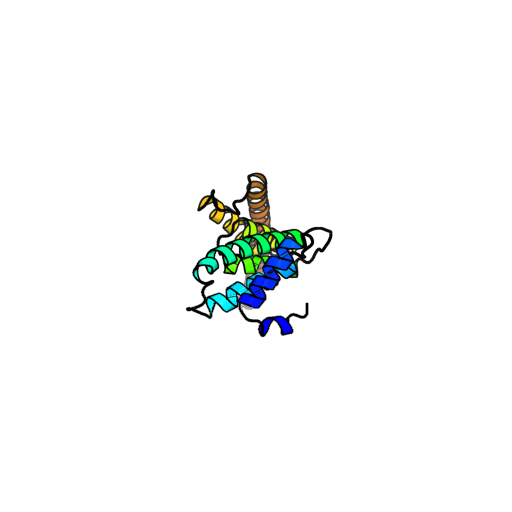 LEU A C 1
ATOM 789 O O . LEU A 1 92 ? -0.879 -5.718 -4.397 1.00 96.19 92 LEU A O 1
ATOM 793 N N . LYS A 1 93 ? -1.116 -4.242 -6.051 1.00 95.31 93 LYS A N 1
ATOM 794 C CA . LYS A 1 93 ? -1.414 -5.281 -7.053 1.00 95.31 93 LYS A CA 1
ATOM 795 C C . LYS A 1 93 ? -0.161 -6.037 -7.489 1.00 95.31 93 LYS A C 1
ATOM 797 O O . LYS A 1 93 ? -0.281 -7.192 -7.893 1.00 95.31 93 LYS A O 1
ATOM 802 N N . PHE A 1 94 ? 1.001 -5.389 -7.436 1.00 93.44 94 PHE A N 1
ATOM 803 C CA . PHE A 1 94 ? 2.287 -5.982 -7.800 1.00 93.44 94 PHE A CA 1
ATOM 804 C C . PHE A 1 94 ? 3.011 -6.560 -6.582 1.00 93.44 94 PHE A C 1
ATOM 806 O O . PHE A 1 94 ? 3.595 -7.633 -6.687 1.00 93.44 94 PHE A O 1
ATOM 813 N N . ASP A 1 95 ? 2.895 -5.902 -5.429 1.00 94.69 95 ASP A N 1
ATOM 814 C CA . ASP A 1 95 ? 3.442 -6.347 -4.149 1.00 94.69 95 ASP A CA 1
ATOM 815 C C . ASP A 1 95 ? 2.384 -6.187 -3.049 1.00 94.69 95 ASP A C 1
ATOM 817 O O . ASP A 1 95 ? 2.215 -5.123 -2.453 1.00 94.69 95 ASP A O 1
ATOM 821 N N . LYS A 1 96 ? 1.635 -7.266 -2.796 1.00 95.31 96 LYS A N 1
ATOM 822 C CA . LYS A 1 96 ? 0.483 -7.271 -1.875 1.00 95.31 96 LYS A CA 1
ATOM 823 C C . LYS A 1 96 ? 0.851 -6.944 -0.431 1.00 95.31 96 LYS A C 1
ATOM 825 O O . LYS A 1 96 ? -0.011 -6.500 0.322 1.00 95.31 96 LYS A O 1
ATOM 830 N N . THR A 1 97 ? 2.098 -7.192 -0.053 1.00 95.31 97 THR A N 1
ATOM 831 C CA . THR A 1 97 ? 2.612 -7.035 1.310 1.00 95.31 97 THR A CA 1
ATOM 832 C C . THR A 1 97 ? 3.546 -5.838 1.418 1.00 95.31 97 THR A C 1
ATOM 834 O O . THR A 1 97 ? 4.339 -5.766 2.345 1.00 95.31 97 THR A O 1
ATOM 837 N N . ASN A 1 98 ? 3.471 -4.883 0.486 1.00 96.81 98 ASN A N 1
ATOM 838 C CA . ASN A 1 98 ? 4.338 -3.715 0.493 1.00 96.81 98 ASN A CA 1
ATOM 839 C C . ASN A 1 98 ? 4.124 -2.870 1.773 1.00 96.81 98 ASN A C 1
ATOM 841 O O . ASN A 1 98 ? 3.089 -2.195 1.886 1.00 96.81 98 ASN A O 1
ATOM 845 N N . PRO A 1 99 ? 5.076 -2.847 2.732 1.00 96.69 99 PRO A N 1
ATOM 846 C CA . PRO A 1 99 ? 4.819 -2.267 4.050 1.00 96.69 99 PRO A CA 1
ATOM 847 C C . PRO A 1 99 ? 4.563 -0.761 3.980 1.00 96.69 99 PRO A C 1
ATOM 849 O O . PRO A 1 99 ? 3.632 -0.252 4.609 1.00 96.69 99 PRO A O 1
ATOM 852 N N . ILE A 1 100 ? 5.338 -0.031 3.169 1.00 96.25 100 ILE A N 1
ATOM 853 C CA . ILE A 1 100 ? 5.175 1.420 3.049 1.00 96.25 100 ILE A CA 1
ATOM 854 C C . ILE A 1 100 ? 3.871 1.803 2.340 1.00 96.25 100 ILE A C 1
ATOM 856 O O . ILE A 1 100 ? 3.231 2.770 2.752 1.00 96.25 100 ILE A O 1
ATOM 860 N N . ALA A 1 101 ? 3.429 1.066 1.314 1.00 97.06 101 ALA A N 1
ATOM 861 C CA . ALA A 1 101 ? 2.163 1.363 0.646 1.00 97.06 101 ALA A CA 1
ATOM 862 C C . ALA A 1 101 ? 0.973 1.163 1.596 1.00 97.06 101 ALA A C 1
ATOM 864 O O . ALA A 1 101 ? 0.116 2.046 1.691 1.00 97.06 101 ALA A O 1
ATOM 865 N N . LEU A 1 102 ? 0.970 0.060 2.357 1.00 98.19 102 LEU A N 1
ATOM 866 C CA . LEU A 1 102 ? -0.021 -0.215 3.404 1.00 98.19 102 LEU A CA 1
ATOM 867 C C . LEU A 1 102 ? -0.022 0.895 4.465 1.00 98.19 102 LEU A C 1
ATOM 869 O O . LEU A 1 102 ? -1.057 1.510 4.717 1.00 98.19 102 LEU A O 1
ATOM 873 N N . TYR A 1 103 ? 1.151 1.257 4.990 1.00 98.00 103 TYR A N 1
ATOM 874 C CA . TYR A 1 103 ? 1.309 2.357 5.946 1.00 98.00 103 TYR A CA 1
ATOM 875 C C . TYR A 1 103 ? 0.723 3.677 5.421 1.00 98.00 103 TYR A C 1
ATOM 877 O O . TYR A 1 103 ? -0.009 4.382 6.120 1.00 98.00 103 TYR A O 1
ATOM 885 N N . ARG A 1 104 ? 1.006 4.031 4.160 1.00 96.44 104 ARG A N 1
ATOM 886 C CA . ARG A 1 104 ? 0.519 5.281 3.558 1.00 96.44 104 ARG A CA 1
ATOM 887 C C . ARG A 1 104 ? -0.992 5.273 3.327 1.00 96.44 104 ARG A C 1
ATOM 889 O O . ARG A 1 104 ? -1.599 6.337 3.505 1.00 96.44 104 ARG A O 1
ATOM 896 N N . LEU A 1 105 ? -1.571 4.125 2.969 1.00 97.50 105 LEU A N 1
ATOM 897 C CA . LEU A 1 105 ? -3.017 3.916 2.846 1.00 97.50 105 LEU A CA 1
ATOM 898 C C . LEU A 1 105 ? -3.726 4.009 4.202 1.00 97.50 105 LEU A C 1
ATOM 900 O O . LEU A 1 105 ? -4.800 4.607 4.267 1.00 97.50 105 LEU A O 1
ATOM 904 N N . GLY A 1 106 ? -3.098 3.536 5.284 1.00 97.62 106 GLY A N 1
ATOM 905 C CA . GLY A 1 106 ? -3.610 3.677 6.652 1.00 97.62 106 GLY A CA 1
ATOM 906 C C . GLY A 1 106 ? -3.903 5.130 7.018 1.00 97.62 106 GLY A C 1
ATOM 907 O O . GLY A 1 106 ? -5.001 5.445 7.476 1.00 97.62 106 GLY A O 1
ATOM 908 N N . PHE A 1 107 ? -2.986 6.045 6.692 1.00 96.31 107 PHE A N 1
ATOM 909 C CA . PHE A 1 107 ? -3.192 7.486 6.883 1.00 96.31 107 PHE A CA 1
ATOM 910 C C . PHE A 1 107 ? -4.284 8.088 5.996 1.00 96.31 107 PHE A C 1
ATOM 912 O O . PHE A 1 107 ? -4.982 9.002 6.429 1.00 96.31 107 PHE A O 1
ATOM 919 N N . LEU A 1 108 ? -4.427 7.621 4.752 1.00 95.19 108 LEU A N 1
ATOM 920 C CA . LEU A 1 108 ? -5.491 8.102 3.864 1.00 95.19 108 LEU A CA 1
ATOM 921 C C . LEU A 1 108 ? -6.866 7.671 4.386 1.00 95.19 108 LEU A C 1
ATOM 923 O O . LEU A 1 108 ? -7.794 8.477 4.404 1.00 95.19 108 LEU A O 1
ATOM 927 N N . ALA A 1 109 ? -6.983 6.432 4.870 1.00 96.88 109 ALA A N 1
ATOM 928 C CA . ALA A 1 109 ? -8.189 5.941 5.527 1.00 96.88 109 ALA A CA 1
ATOM 929 C C . ALA A 1 109 ? -8.478 6.706 6.830 1.00 96.88 109 ALA A C 1
ATOM 931 O O . ALA A 1 109 ? -9.610 7.147 7.033 1.00 96.88 109 ALA A O 1
ATOM 932 N N . TYR A 1 110 ? -7.449 6.950 7.652 1.00 96.56 110 TYR A N 1
ATOM 933 C CA . TYR A 1 110 ? -7.558 7.726 8.890 1.00 96.56 110 TYR A CA 1
ATOM 934 C C . TYR A 1 110 ? -8.086 9.141 8.635 1.00 96.56 110 TYR A C 1
ATOM 936 O O . TYR A 1 110 ? -9.042 9.581 9.266 1.00 96.56 110 TYR A O 1
ATOM 944 N N . LYS A 1 111 ? -7.512 9.848 7.650 1.00 94.00 111 LYS A N 1
ATOM 945 C CA . LYS A 1 111 ? -7.936 11.203 7.264 1.00 94.00 111 LYS A CA 1
ATOM 946 C C . LYS A 1 111 ? -9.396 11.245 6.801 1.00 94.00 111 LYS A C 1
ATOM 948 O O . LYS A 1 111 ? -10.096 12.215 7.070 1.00 94.00 111 LYS A O 1
ATOM 953 N N . LYS A 1 112 ? -9.868 10.180 6.146 1.00 94.81 112 LYS A N 1
ATOM 954 C CA . LYS A 1 112 ? -11.269 10.002 5.727 1.00 94.81 112 LYS A CA 1
ATOM 955 C C . LYS A 1 112 ? -12.191 9.531 6.858 1.00 94.81 112 LYS A C 1
ATOM 957 O O . LYS A 1 112 ? -13.348 9.231 6.585 1.00 94.81 112 LYS A O 1
ATOM 962 N N . ARG A 1 113 ? -11.688 9.428 8.097 1.00 96.31 113 ARG A N 1
ATOM 963 C CA . ARG A 1 113 ? -12.389 8.874 9.269 1.00 96.31 113 ARG A CA 1
ATOM 964 C C . ARG A 1 113 ? -12.910 7.450 9.059 1.00 96.31 113 ARG A C 1
ATOM 966 O O . ARG A 1 113 ? -13.807 6.995 9.758 1.00 96.31 113 ARG A O 1
ATOM 973 N N . ASN A 1 114 ? -12.334 6.720 8.104 1.00 97.69 114 ASN A N 1
ATOM 974 C CA . ASN A 1 114 ? -12.624 5.306 7.921 1.00 97.69 114 ASN A CA 1
ATOM 975 C C . ASN A 1 114 ? -11.668 4.501 8.806 1.00 97.69 114 ASN A C 1
ATOM 977 O O . ASN A 1 114 ? -10.666 3.952 8.338 1.00 97.69 114 ASN A O 1
ATOM 981 N N . TYR A 1 115 ? -11.957 4.501 10.107 1.00 98.12 115 TYR A N 1
ATOM 982 C CA . TYR A 1 115 ? -11.083 3.909 11.115 1.00 98.12 115 TYR A CA 1
ATOM 983 C C . TYR A 1 115 ? -10.948 2.393 10.948 1.00 98.12 115 TYR A C 1
ATOM 985 O O . TYR A 1 115 ? -9.845 1.880 11.092 1.00 98.12 115 TYR A O 1
ATOM 993 N N . SER A 1 116 ? -11.991 1.686 10.500 1.00 98.06 116 SER A N 1
ATOM 994 C CA . SER A 1 116 ? -11.916 0.245 10.212 1.00 98.06 116 SER A CA 1
ATOM 995 C C . SER A 1 116 ? -10.905 -0.082 9.105 1.00 98.06 116 SER A C 1
ATOM 997 O O . SER A 1 116 ? -10.061 -0.962 9.272 1.00 98.06 116 SER A O 1
ATOM 999 N N . ARG A 1 117 ? -10.916 0.659 7.982 1.00 98.06 117 ARG A N 1
ATOM 1000 C CA . ARG A 1 117 ? -9.885 0.492 6.936 1.00 98.06 117 ARG A CA 1
ATOM 1001 C C . ARG A 1 117 ? -8.512 0.947 7.421 1.00 98.06 117 ARG A C 1
ATOM 1003 O O . ARG A 1 117 ? -7.507 0.378 7.007 1.00 98.06 117 ARG A O 1
ATOM 1010 N N . SER A 1 118 ? -8.459 1.966 8.276 1.00 98.50 118 SER A N 1
ATOM 1011 C CA . SER A 1 118 ? -7.205 2.451 8.853 1.00 98.50 118 SER A CA 1
ATOM 1012 C C . SER A 1 118 ? -6.527 1.384 9.718 1.00 98.50 118 SER A C 1
ATOM 1014 O O . SER A 1 118 ? -5.349 1.110 9.494 1.00 98.50 118 SER A O 1
ATOM 1016 N N . VAL A 1 119 ? -7.287 0.714 10.597 1.00 98.69 119 VAL A N 1
ATOM 1017 C CA . VAL A 1 119 ? -6.840 -0.449 11.385 1.00 98.69 119 VAL A CA 1
ATOM 1018 C C . VAL A 1 119 ? -6.243 -1.511 10.469 1.00 98.69 119 VAL A C 1
ATOM 1020 O O . VAL A 1 119 ? -5.066 -1.836 10.608 1.00 98.69 119 VAL A O 1
ATOM 1023 N N . TYR A 1 120 ? -7.016 -1.969 9.477 1.00 98.38 120 TYR A N 1
ATOM 1024 C CA . TYR A 1 120 ? -6.575 -3.001 8.537 1.00 98.38 120 TYR A CA 1
ATOM 1025 C C . TYR A 1 120 ? -5.225 -2.663 7.889 1.00 98.38 120 TYR A C 1
ATOM 1027 O O . TYR A 1 120 ? -4.321 -3.498 7.834 1.00 98.38 120 TYR A O 1
ATOM 1035 N N . PHE A 1 121 ? -5.071 -1.433 7.396 1.00 98.56 121 PHE A N 1
ATOM 1036 C CA . PHE A 1 121 ? -3.856 -1.030 6.697 1.00 98.56 121 PHE A CA 1
ATOM 1037 C C . PHE A 1 121 ? -2.649 -0.885 7.625 1.00 98.56 121 PHE A C 1
ATOM 1039 O O . PHE A 1 121 ? -1.559 -1.313 7.245 1.00 98.56 121 PHE A O 1
ATOM 1046 N N . PHE A 1 122 ? -2.810 -0.302 8.816 1.00 98.62 122 PHE A N 1
ATOM 1047 C CA . PHE A 1 122 ? -1.697 -0.161 9.756 1.00 98.62 122 PHE A CA 1
ATOM 1048 C C . PHE A 1 122 ? -1.249 -1.508 10.325 1.00 98.62 122 PHE A C 1
ATOM 1050 O O . PHE A 1 122 ? -0.048 -1.775 10.347 1.00 98.62 122 PHE A O 1
ATOM 1057 N N . GLU A 1 123 ? -2.188 -2.379 10.692 1.00 98.38 123 GLU A N 1
ATOM 1058 C CA . GLU A 1 123 ? -1.888 -3.744 11.129 1.00 98.38 123 GLU A CA 1
ATOM 1059 C C . GLU A 1 123 ? -1.166 -4.529 10.025 1.00 98.38 123 GLU A C 1
ATOM 1061 O O . GLU A 1 123 ? -0.100 -5.103 10.252 1.00 98.38 123 GLU A O 1
ATOM 1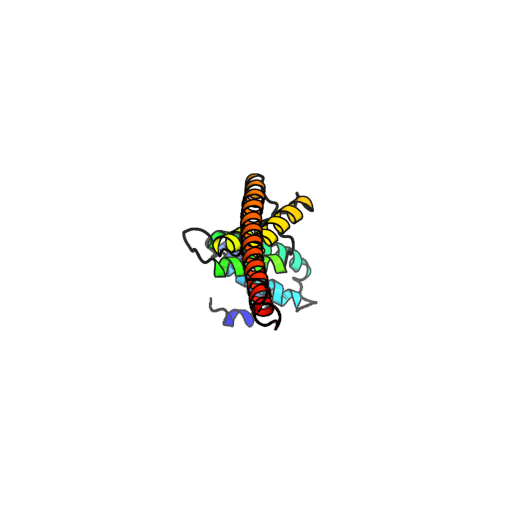066 N N . SER A 1 124 ? -1.683 -4.482 8.793 1.00 98.31 124 SER A N 1
ATOM 1067 C CA . SER A 1 124 ? -1.058 -5.160 7.652 1.00 98.31 124 SER A CA 1
ATOM 1068 C C . SER A 1 124 ? 0.348 -4.629 7.362 1.00 98.31 124 SER A C 1
ATOM 1070 O O . SER A 1 124 ? 1.226 -5.406 6.986 1.00 98.31 124 SER A O 1
ATOM 1072 N N . ALA A 1 125 ? 0.586 -3.323 7.528 1.00 98.06 125 ALA A N 1
ATOM 1073 C CA . ALA A 1 125 ? 1.900 -2.718 7.323 1.00 98.06 125 ALA A CA 1
ATOM 1074 C C . ALA A 1 125 ? 2.929 -3.215 8.350 1.00 98.06 125 ALA A C 1
ATOM 1076 O O . ALA A 1 125 ? 4.050 -3.556 7.972 1.00 98.06 125 ALA A O 1
ATOM 1077 N N . LEU A 1 126 ? 2.536 -3.284 9.627 1.00 97.94 126 LEU A N 1
ATOM 1078 C CA . LEU A 1 126 ? 3.373 -3.798 10.714 1.00 97.94 126 LEU A CA 1
ATOM 1079 C C . LEU A 1 126 ? 3.675 -5.286 10.516 1.00 97.94 126 LEU A C 1
ATOM 1081 O O . LEU A 1 126 ? 4.841 -5.667 10.463 1.00 97.94 126 LEU A O 1
ATOM 1085 N N . LYS A 1 127 ? 2.645 -6.101 10.264 1.00 97.38 127 LYS A N 1
ATOM 1086 C CA . LYS A 1 127 ? 2.799 -7.539 10.014 1.00 97.38 127 LYS A CA 1
ATOM 1087 C C . LYS A 1 127 ? 3.682 -7.827 8.801 1.00 97.38 127 LYS A C 1
ATOM 1089 O O . LYS A 1 127 ? 4.525 -8.716 8.836 1.00 97.38 127 LYS A O 1
ATOM 1094 N N . SER A 1 128 ? 3.509 -7.072 7.717 1.00 94.44 128 SER A N 1
ATOM 1095 C CA . SER A 1 128 ? 4.336 -7.251 6.518 1.00 94.44 128 SER A CA 1
ATOM 1096 C C . SER A 1 128 ? 5.799 -6.881 6.765 1.00 94.44 128 SER A C 1
ATOM 1098 O O . SER A 1 128 ? 6.688 -7.499 6.187 1.00 94.44 128 SER A O 1
ATOM 1100 N N . HIS A 1 129 ? 6.057 -5.892 7.626 1.00 90.69 129 HIS A N 1
ATOM 1101 C CA . HIS A 1 129 ? 7.414 -5.553 8.036 1.00 90.69 129 HIS A CA 1
ATOM 1102 C C . HIS A 1 129 ? 8.043 -6.645 8.909 1.00 90.69 129 HIS A C 1
ATOM 1104 O O . HIS A 1 129 ? 9.175 -7.023 8.643 1.00 90.69 129 HIS A O 1
ATOM 1110 N N . GLU A 1 130 ? 7.318 -7.182 9.893 1.00 92.62 130 GLU A N 1
ATOM 1111 C CA . GLU A 1 130 ? 7.806 -8.274 10.754 1.00 92.62 130 GLU A CA 1
ATOM 1112 C C . GLU A 1 130 ? 8.138 -9.539 9.952 1.00 92.62 130 GLU A C 1
ATOM 1114 O O . GLU A 1 130 ? 9.156 -10.185 10.183 1.00 92.62 130 GLU A O 1
ATOM 1119 N N . LEU A 1 131 ? 7.308 -9.874 8.960 1.00 92.56 131 LEU A N 1
ATOM 1120 C CA . LEU A 1 131 ? 7.543 -11.028 8.090 1.00 92.56 131 LEU A CA 1
ATOM 1121 C C . LEU A 1 131 ? 8.752 -10.843 7.161 1.00 92.56 131 LEU A C 1
ATOM 1123 O O . LEU A 1 131 ? 9.331 -11.832 6.710 1.00 92.56 131 LEU A O 1
ATOM 1127 N N . ASN A 1 132 ? 9.116 -9.601 6.829 1.00 90.69 132 ASN A N 1
ATOM 1128 C CA . ASN A 1 132 ? 10.242 -9.303 5.951 1.00 90.69 132 ASN A CA 1
ATOM 1129 C C . ASN A 1 132 ? 10.871 -7.941 6.274 1.00 90.69 132 ASN A C 1
ATOM 1131 O O . ASN A 1 132 ? 10.666 -6.940 5.580 1.00 90.69 132 ASN A O 1
ATOM 1135 N N . GLU A 1 133 ? 11.708 -7.915 7.306 1.00 85.50 133 GLU A N 1
ATOM 1136 C CA . GLU A 1 133 ? 12.376 -6.688 7.751 1.00 85.50 133 GLU A CA 1
ATOM 1137 C C . GLU A 1 133 ? 13.328 -6.112 6.695 1.00 85.50 133 GLU A C 1
ATOM 1139 O O . GLU A 1 133 ? 13.562 -4.905 6.652 1.00 85.50 133 GLU A O 1
ATOM 1144 N N . LYS A 1 134 ? 13.853 -6.972 5.811 1.00 89.19 134 LYS A N 1
ATOM 1145 C CA . LYS A 1 134 ? 14.767 -6.609 4.718 1.00 89.19 134 LYS A CA 1
ATOM 1146 C C . LYS A 1 134 ? 14.039 -6.269 3.418 1.00 89.19 134 LYS A C 1
ATOM 1148 O O . LYS A 1 134 ? 14.678 -6.133 2.374 1.00 89.19 134 LYS A O 1
ATOM 1153 N N . HIS A 1 135 ? 12.714 -6.139 3.454 1.00 91.31 135 HIS A N 1
ATOM 1154 C CA . HIS A 1 135 ? 11.948 -5.705 2.298 1.00 91.31 135 HIS A CA 1
ATOM 1155 C C . HIS A 1 135 ? 12.469 -4.349 1.797 1.00 91.31 135 HIS A C 1
ATOM 1157 O O . HIS A 1 135 ? 12.716 -3.447 2.596 1.00 91.31 135 HIS A O 1
ATOM 1163 N N . ARG A 1 136 ? 12.578 -4.158 0.473 1.00 89.88 136 ARG A N 1
ATOM 1164 C CA . ARG A 1 136 ? 13.062 -2.893 -0.130 1.00 89.88 136 ARG A CA 1
ATOM 1165 C C . ARG A 1 136 ? 12.315 -1.665 0.405 1.00 89.88 136 ARG A C 1
ATOM 1167 O O . ARG A 1 136 ? 12.883 -0.592 0.561 1.00 89.88 136 ARG A O 1
ATOM 1174 N N . HIS A 1 137 ? 11.037 -1.861 0.712 1.00 92.50 137 HIS A N 1
ATOM 1175 C CA . HIS A 1 137 ? 10.126 -0.855 1.248 1.00 92.50 137 HIS A CA 1
ATOM 1176 C C . HIS A 1 137 ? 9.783 -1.052 2.732 1.00 92.50 137 HIS A C 1
ATOM 1178 O O . HIS A 1 137 ? 8.657 -0.771 3.152 1.00 92.50 137 HIS A O 1
ATOM 1184 N N . ALA A 1 138 ? 10.704 -1.614 3.509 1.00 93.94 138 ALA A N 1
ATOM 1185 C CA . ALA A 1 138 ? 10.529 -1.786 4.942 1.00 93.94 138 ALA A CA 1
ATOM 1186 C C . ALA A 1 138 ? 10.262 -0.444 5.641 1.00 93.94 138 ALA A C 1
ATOM 1188 O O . ALA A 1 138 ? 10.764 0.611 5.245 1.00 93.94 138 ALA A O 1
ATOM 1189 N N . LEU A 1 139 ? 9.458 -0.493 6.703 1.00 95.69 139 LEU A N 1
ATOM 1190 C CA . LEU A 1 139 ? 9.191 0.678 7.525 1.00 95.69 139 LEU A CA 1
ATOM 1191 C C . LEU A 1 139 ? 10.422 1.015 8.365 1.00 95.69 139 LEU A C 1
ATOM 1193 O O . LEU A 1 139 ? 11.038 0.129 8.958 1.00 95.69 139 LEU A O 1
ATOM 1197 N N . ASN A 1 140 ? 10.740 2.301 8.478 1.00 95.44 140 ASN A N 1
ATOM 1198 C CA . ASN A 1 140 ? 11.716 2.764 9.462 1.00 95.44 140 ASN A CA 1
ATOM 1199 C C . ASN A 1 140 ? 11.099 2.841 10.873 1.00 95.44 140 ASN A C 1
ATOM 1201 O O . ASN A 1 140 ? 9.880 2.763 11.042 1.00 95.44 140 ASN A O 1
ATOM 1205 N N . SER A 1 141 ? 11.934 3.032 11.899 1.00 95.88 141 SER A N 1
ATOM 1206 C CA . SER A 1 141 ? 11.492 3.047 13.302 1.00 95.88 141 SER A CA 1
ATOM 1207 C C . SER A 1 141 ? 10.393 4.076 13.586 1.00 95.88 141 SER A C 1
ATOM 1209 O O . SER A 1 141 ? 9.417 3.753 14.259 1.00 95.88 141 SER A O 1
ATOM 1211 N N . GLN A 1 142 ? 10.495 5.281 13.016 1.00 97.00 142 GLN A N 1
ATOM 1212 C CA . GLN A 1 142 ? 9.475 6.321 13.184 1.00 97.00 142 GLN A CA 1
ATOM 1213 C C . GLN A 1 142 ? 8.145 5.929 12.531 1.00 97.00 142 GLN A C 1
ATOM 1215 O O . GLN A 1 142 ? 7.076 6.175 13.083 1.00 97.00 142 GLN A O 1
ATOM 1220 N N . GLN A 1 143 ? 8.191 5.321 11.346 1.00 97.06 143 GLN A N 1
ATOM 1221 C CA . GLN A 1 143 ? 6.999 4.859 10.640 1.00 97.06 143 GLN A CA 1
ATOM 1222 C C . GLN A 1 143 ? 6.318 3.717 11.387 1.00 97.06 143 GLN A C 1
ATOM 1224 O O . GLN A 1 143 ? 5.096 3.714 11.461 1.00 97.06 143 GLN A O 1
ATOM 1229 N N . ARG A 1 144 ? 7.076 2.793 11.988 1.00 97.62 144 ARG A N 1
ATOM 1230 C CA . ARG A 1 144 ? 6.505 1.745 12.846 1.00 97.62 144 ARG A CA 1
ATOM 1231 C C . ARG A 1 144 ? 5.829 2.331 14.073 1.00 97.62 144 ARG A C 1
ATOM 1233 O O . ARG A 1 144 ? 4.670 2.026 14.316 1.00 97.62 144 ARG A O 1
ATOM 1240 N N . TYR A 1 145 ? 6.516 3.229 14.778 1.00 98.12 145 TYR A N 1
ATOM 1241 C CA . TYR A 1 145 ? 5.942 3.932 15.923 1.00 98.12 145 TYR A CA 1
ATOM 1242 C C . TYR A 1 145 ? 4.627 4.631 15.552 1.00 98.12 145 TYR A C 1
ATOM 1244 O O . TYR A 1 145 ? 3.603 4.437 16.205 1.00 98.12 145 TYR A O 1
ATOM 1252 N N . ASN A 1 146 ? 4.626 5.379 14.445 1.00 98.06 146 ASN A N 1
ATOM 1253 C CA . ASN A 1 146 ? 3.426 6.041 13.948 1.00 98.06 146 ASN A CA 1
ATOM 1254 C C . ASN A 1 146 ? 2.336 5.032 13.550 1.00 98.06 146 ASN A C 1
ATOM 1256 O O . ASN A 1 146 ? 1.171 5.252 13.859 1.00 98.06 146 ASN A O 1
ATOM 1260 N N . ALA A 1 147 ? 2.682 3.935 12.872 1.00 98.19 147 ALA A N 1
ATOM 1261 C CA . ALA A 1 147 ? 1.717 2.906 12.497 1.00 98.19 147 ALA A CA 1
ATOM 1262 C C . ALA A 1 147 ? 1.025 2.325 13.735 1.00 98.19 147 ALA A C 1
ATOM 1264 O O . ALA A 1 147 ? -0.199 2.264 13.759 1.00 98.19 147 ALA A O 1
ATOM 1265 N N . SER A 1 148 ? 1.788 1.989 14.779 1.00 98.50 148 SER A N 1
ATOM 1266 C CA . SER A 1 148 ? 1.248 1.486 16.045 1.00 98.50 148 SER A CA 1
ATOM 1267 C C . SER A 1 148 ? 0.367 2.521 16.747 1.00 98.50 148 SER A C 1
ATOM 1269 O O . SER A 1 148 ? -0.737 2.196 17.171 1.00 98.50 148 SER A O 1
ATOM 1271 N N . LEU A 1 149 ? 0.799 3.785 16.815 1.00 98.44 149 LEU A N 1
ATOM 1272 C CA . LEU A 1 149 ? 0.014 4.862 17.425 1.00 98.44 149 LEU A CA 1
ATOM 1273 C C . LEU A 1 149 ? -1.343 5.047 16.731 1.00 98.44 149 LEU A C 1
ATOM 1275 O O . LEU A 1 149 ? -2.388 5.085 17.379 1.00 98.44 149 LEU A O 1
ATOM 1279 N N . TYR A 1 150 ? -1.337 5.157 15.402 1.00 98.44 150 TYR A N 1
ATOM 1280 C CA . TYR A 1 150 ? -2.565 5.374 14.641 1.00 98.44 150 TYR A CA 1
ATOM 1281 C C . TYR A 1 150 ? -3.429 4.113 14.543 1.00 98.44 150 TYR A C 1
ATOM 1283 O O . TYR A 1 150 ? -4.650 4.239 14.437 1.00 98.44 150 TYR A O 1
ATOM 1291 N N . LEU A 1 151 ? -2.836 2.919 14.633 1.00 98.62 151 LEU A N 1
ATOM 1292 C CA . LEU A 1 151 ? -3.563 1.666 14.821 1.00 98.62 151 LEU A CA 1
ATOM 1293 C C . LEU A 1 151 ? -4.348 1.693 16.136 1.00 98.62 151 LEU A C 1
ATOM 1295 O O . LEU A 1 151 ? -5.564 1.519 16.097 1.00 98.62 151 LEU A O 1
ATOM 1299 N N . CYS A 1 152 ? -3.691 1.992 17.263 1.00 98.38 152 CYS A N 1
ATOM 1300 C CA . CYS A 1 152 ? -4.348 2.097 18.569 1.00 98.38 152 CYS A CA 1
ATOM 1301 C C . CYS A 1 152 ? -5.483 3.125 18.545 1.00 98.38 152 CYS A C 1
ATOM 1303 O O . CYS A 1 152 ? -6.611 2.808 18.913 1.00 98.38 152 CYS A O 1
ATOM 1305 N N . ASN A 1 153 ? -5.217 4.332 18.039 1.00 98.19 153 ASN A N 1
ATOM 1306 C CA . ASN A 1 153 ? -6.235 5.380 17.953 1.00 98.19 153 ASN A CA 1
ATOM 1307 C C . ASN A 1 153 ? -7.431 4.947 17.095 1.00 98.19 153 ASN A C 1
ATOM 1309 O O . ASN A 1 153 ? -8.577 5.152 17.481 1.00 98.19 153 ASN A O 1
ATOM 1313 N N . SER A 1 154 ? -7.182 4.330 15.937 1.00 98.44 154 SER A N 1
ATOM 1314 C CA . SER A 1 154 ? -8.256 3.862 15.054 1.00 98.44 154 SER A CA 1
ATOM 1315 C C . SER A 1 154 ? -9.070 2.737 15.690 1.00 98.44 154 SER A C 1
ATOM 1317 O O . SER A 1 154 ? -10.292 2.735 15.572 1.00 98.44 154 SER A O 1
ATOM 1319 N N . ALA A 1 155 ? -8.412 1.805 16.380 1.00 98.44 155 ALA A N 1
ATOM 1320 C CA . ALA A 1 155 ? -9.080 0.722 17.091 1.00 98.44 155 ALA A CA 1
ATOM 1321 C C . ALA A 1 155 ? -9.974 1.256 18.220 1.00 98.44 155 ALA A C 1
ATOM 1323 O O . ALA A 1 155 ? -11.102 0.792 18.361 1.00 98.44 155 ALA A O 1
ATOM 1324 N N . LEU A 1 156 ? -9.522 2.279 18.957 1.00 98.31 156 LEU A N 1
ATOM 1325 C CA . LEU A 1 156 ? -10.329 2.948 19.982 1.00 98.31 156 LEU A CA 1
ATOM 1326 C C . LEU A 1 156 ? -11.589 3.591 19.392 1.00 98.31 156 LEU A C 1
ATOM 1328 O O . LEU A 1 156 ? -12.673 3.372 19.922 1.00 98.31 156 LEU A O 1
ATOM 1332 N N . TYR A 1 157 ? -11.479 4.306 18.266 1.00 97.94 157 TYR A N 1
ATOM 1333 C CA . TYR A 1 157 ? -12.657 4.862 17.586 1.00 97.94 157 TYR A CA 1
ATOM 1334 C C . TYR A 1 157 ? -13.649 3.778 17.145 1.00 97.94 157 TYR A C 1
ATOM 1336 O O . TYR A 1 157 ? -14.858 3.964 17.259 1.00 97.94 157 TYR A O 1
ATOM 1344 N N . VAL A 1 158 ? -13.154 2.645 16.633 1.00 97.94 158 VAL A N 1
ATOM 1345 C CA . VAL A 1 158 ? -14.014 1.517 16.233 1.00 97.94 158 VAL A CA 1
ATOM 1346 C C . VAL A 1 158 ? -14.707 0.902 17.450 1.00 97.94 158 VAL A C 1
ATOM 1348 O O . VAL A 1 158 ? -15.907 0.641 17.389 1.00 97.94 158 VAL A O 1
ATOM 1351 N N . ALA A 1 159 ? -13.983 0.701 18.552 1.00 97.94 159 ALA A N 1
ATOM 1352 C CA . ALA A 1 159 ? -14.537 0.157 19.788 1.00 97.94 159 ALA A CA 1
ATOM 1353 C C . ALA A 1 159 ? -15.596 1.087 20.400 1.00 97.94 159 ALA A C 1
ATOM 1355 O O . ALA A 1 159 ? -16.679 0.627 20.751 1.00 97.94 159 ALA A O 1
ATOM 1356 N N . GLU A 1 160 ? -15.325 2.393 20.460 1.00 97.69 160 GLU A N 1
ATOM 1357 C CA . GLU A 1 160 ? -16.279 3.396 20.945 1.00 97.69 160 GLU A CA 1
ATOM 1358 C C . GLU A 1 160 ? -17.557 3.407 20.093 1.00 97.69 160 GLU A C 1
ATOM 1360 O O . GLU A 1 160 ? -18.667 3.428 20.625 1.00 97.69 160 GLU A O 1
ATOM 1365 N N . PHE A 1 161 ? -17.417 3.358 18.764 1.00 96.19 161 PHE A N 1
ATOM 1366 C CA . PHE A 1 161 ? -18.559 3.290 17.855 1.00 96.19 161 PHE A CA 1
ATOM 1367 C C . PHE A 1 161 ? -19.393 2.020 18.073 1.00 96.19 161 PHE A C 1
ATOM 1369 O O . PHE A 1 161 ? -20.621 2.094 18.145 1.00 96.19 161 PHE A O 1
ATOM 1376 N N . ALA A 1 162 ? -18.737 0.864 18.212 1.00 96.56 162 ALA A N 1
ATOM 1377 C CA . ALA A 1 162 ? -19.412 -0.404 18.473 1.00 96.56 162 ALA A CA 1
ATOM 1378 C C . ALA A 1 162 ? -20.154 -0.386 19.818 1.00 96.56 162 ALA A C 1
ATOM 1380 O O . ALA A 1 162 ? -21.295 -0.832 19.889 1.00 96.56 162 ALA A O 1
ATOM 1381 N N . GLN A 1 163 ? -19.543 0.185 20.860 1.00 96.94 163 GLN A N 1
ATOM 1382 C CA . GLN A 1 163 ? -20.164 0.320 22.176 1.00 96.94 163 GLN A CA 1
ATOM 1383 C C . GLN A 1 163 ? -21.410 1.213 22.135 1.00 96.94 163 GLN A C 1
ATOM 1385 O O . GLN A 1 163 ? -22.439 0.846 22.695 1.00 96.94 163 GLN A O 1
ATOM 1390 N N . LYS A 1 164 ? -21.339 2.365 21.456 1.00 95.75 164 LYS A N 1
ATOM 1391 C CA . LYS A 1 164 ? -22.498 3.256 21.284 1.00 95.75 164 LYS A CA 1
ATOM 1392 C C . LYS A 1 164 ? -23.632 2.564 20.534 1.00 95.75 164 LYS A C 1
ATOM 1394 O O . LYS A 1 164 ? -24.766 2.600 20.991 1.00 95.75 164 LYS A O 1
ATOM 1399 N N . SER A 1 165 ? -23.297 1.878 19.442 1.00 94.50 165 SER A N 1
ATOM 1400 C CA . SER A 1 165 ? -24.276 1.131 18.644 1.00 94.50 165 SER A CA 1
ATOM 1401 C C . SER A 1 165 ? -24.962 0.034 19.468 1.00 94.50 165 SER A C 1
ATOM 1403 O O . SER A 1 165 ? -26.162 -0.173 19.340 1.00 94.50 165 SER A O 1
ATOM 1405 N N . LEU A 1 166 ? -24.217 -0.659 20.339 1.00 94.38 166 LEU A N 1
ATOM 1406 C CA . LEU A 1 166 ? -24.780 -1.677 21.229 1.00 94.38 166 LEU A CA 1
ATOM 1407 C C . LEU A 1 166 ? -25.759 -1.071 22.245 1.00 94.38 166 LEU A C 1
ATOM 1409 O O . LEU A 1 166 ? -26.863 -1.583 22.391 1.00 94.38 166 LEU A O 1
ATOM 1413 N N . ALA A 1 167 ? -25.382 0.033 22.895 1.00 93.81 167 ALA A N 1
ATOM 1414 C CA . ALA A 1 167 ? -26.235 0.703 23.878 1.00 93.81 167 ALA A CA 1
ATOM 1415 C C . ALA A 1 167 ? -27.544 1.239 23.262 1.00 93.81 167 ALA A C 1
ATOM 1417 O O . ALA A 1 167 ? -28.591 1.223 23.907 1.00 93.81 167 ALA A O 1
ATOM 1418 N N . GLU A 1 168 ? -27.500 1.699 22.008 1.00 92.56 168 GLU A N 1
ATOM 1419 C CA . GLU A 1 168 ? -28.697 2.111 21.264 1.00 92.56 168 GLU A CA 1
ATOM 1420 C C . GLU A 1 168 ? -29.659 0.933 21.051 1.00 92.56 168 GLU A C 1
ATOM 1422 O O . GLU A 1 168 ? -30.846 1.059 21.354 1.00 92.56 168 GLU A O 1
ATOM 1427 N N . ILE A 1 169 ? -29.137 -0.222 20.621 1.00 92.19 169 ILE A N 1
ATOM 1428 C CA . ILE A 1 169 ? -29.923 -1.450 20.419 1.00 92.19 169 ILE A CA 1
ATOM 1429 C C . ILE A 1 169 ? -30.521 -1.944 21.741 1.00 92.19 169 ILE A C 1
ATOM 1431 O O . ILE A 1 169 ? -31.699 -2.292 21.791 1.00 92.19 169 ILE A O 1
ATOM 1435 N N . GLU A 1 170 ? -29.743 -1.958 22.826 1.00 89.69 170 GLU A N 1
ATOM 1436 C CA . GLU A 1 170 ? -30.237 -2.354 24.152 1.00 89.69 170 GLU A CA 1
ATOM 1437 C C . GLU A 1 170 ? -31.420 -1.476 24.590 1.00 89.69 170 GLU A C 1
ATOM 1439 O O . GLU A 1 170 ? -32.465 -1.993 24.991 1.00 89.69 170 GLU A O 1
ATOM 1444 N N . GLY A 1 171 ? -31.316 -0.156 24.412 1.00 85.19 171 GLY A N 1
ATOM 1445 C CA . GLY A 1 171 ? -32.403 0.772 24.728 1.00 85.19 171 GLY A CA 1
ATOM 1446 C C . GLY A 1 171 ? -33.638 0.648 23.821 1.00 85.19 171 GLY A C 1
ATOM 1447 O O . GLY A 1 171 ? -34.730 1.055 24.229 1.00 85.19 171 GLY A O 1
ATOM 1448 N N . GLU A 1 172 ? -33.502 0.135 22.595 1.00 86.75 172 GLU A N 1
ATOM 1449 C CA . GLU A 1 172 ? -34.633 -0.208 21.717 1.00 86.75 172 GLU A CA 1
ATOM 1450 C C . GLU A 1 172 ? -35.334 -1.485 22.192 1.00 86.75 172 GLU A C 1
ATOM 1452 O O . GLU A 1 172 ? -36.556 -1.489 22.351 1.00 86.75 172 GLU A O 1
ATOM 1457 N N . VAL A 1 173 ? -34.564 -2.527 22.516 1.00 82.44 173 VAL A N 1
ATOM 1458 C CA . VAL A 1 173 ? -35.085 -3.802 23.033 1.00 82.44 173 VAL A CA 1
ATOM 1459 C C . VAL A 1 173 ? -35.829 -3.604 24.357 1.00 82.44 173 VAL A C 1
ATOM 1461 O O . VAL A 1 173 ? -36.911 -4.159 24.553 1.00 82.44 173 VAL A O 1
ATOM 1464 N N . GLU A 1 174 ? -35.304 -2.783 25.268 1.00 78.56 174 GLU A N 1
ATOM 1465 C CA . GLU A 1 174 ? -35.989 -2.448 26.524 1.00 78.56 174 GLU A CA 1
ATOM 1466 C C . GLU A 1 174 ? -37.332 -1.738 26.293 1.00 78.56 174 GLU A C 1
ATOM 1468 O O . GLU A 1 174 ? -38.316 -2.042 26.973 1.00 78.56 174 GLU A O 1
ATOM 1473 N N . ARG A 1 175 ? -37.402 -0.831 25.309 1.00 76.00 175 ARG A N 1
ATOM 1474 C CA . ARG A 1 175 ? -38.642 -0.134 24.931 1.00 76.00 175 ARG A CA 1
ATOM 1475 C C . ARG A 1 175 ? -39.666 -1.070 24.295 1.00 76.00 175 ARG A C 1
ATOM 1477 O O . ARG A 1 175 ? -40.844 -0.988 24.623 1.00 76.00 175 ARG A O 1
ATOM 1484 N N . GLU A 1 176 ? -39.249 -1.972 23.416 1.00 74.06 176 GLU A N 1
ATOM 1485 C CA . GLU A 1 176 ? -40.163 -2.968 22.841 1.00 74.06 176 GLU A CA 1
ATOM 1486 C C . GLU A 1 176 ? -40.711 -3.921 23.910 1.00 74.06 176 GLU A C 1
ATOM 1488 O O . GLU A 1 176 ? -41.903 -4.242 23.919 1.00 74.06 176 GLU A O 1
ATOM 1493 N N . ASN A 1 177 ? -39.865 -4.338 24.854 1.00 72.69 177 ASN A N 1
ATOM 1494 C CA . ASN A 1 177 ? -40.283 -5.185 25.967 1.00 72.69 177 ASN A CA 1
ATOM 1495 C C . ASN A 1 177 ? -41.258 -4.465 26.910 1.00 72.69 177 ASN A C 1
ATOM 1497 O O . ASN A 1 177 ? -42.235 -5.075 27.350 1.00 72.69 177 ASN A O 1
ATOM 1501 N N . SER A 1 178 ? -41.047 -3.177 27.200 1.00 65.56 178 S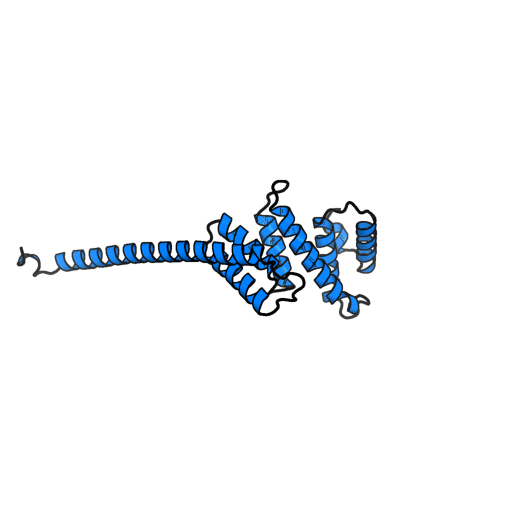ER A N 1
ATOM 1502 C CA . SER A 1 178 ? -41.957 -2.400 28.051 1.00 65.56 178 SER A CA 1
ATOM 1503 C C . SER A 1 178 ? -43.316 -2.154 27.388 1.00 65.56 178 SER A C 1
ATOM 1505 O O . SER A 1 178 ? -44.345 -2.362 28.030 1.00 65.56 178 SER A O 1
ATOM 1507 N N . VAL A 1 179 ? -43.346 -1.827 26.091 1.00 66.19 179 VAL A N 1
ATOM 1508 C CA . VAL A 1 179 ? -44.594 -1.687 25.316 1.00 66.19 179 VAL A CA 1
ATOM 1509 C C . VAL A 1 179 ? -45.363 -3.010 25.261 1.00 66.19 179 VAL A C 1
ATOM 1511 O O . VAL A 1 179 ? -46.583 -3.027 25.425 1.00 66.19 179 VAL A O 1
ATOM 1514 N N . ASN A 1 180 ? -44.668 -4.139 25.095 1.00 61.81 180 ASN A N 1
ATOM 1515 C CA . ASN A 1 180 ? -45.312 -5.452 25.135 1.00 61.81 180 ASN A CA 1
ATOM 1516 C C . ASN A 1 180 ? -45.909 -5.773 26.512 1.00 61.81 180 ASN A C 1
ATOM 1518 O O . ASN A 1 180 ? -46.991 -6.350 26.571 1.00 61.81 180 ASN A O 1
ATOM 1522 N N . LEU A 1 181 ? -45.260 -5.374 27.611 1.00 59.53 181 LEU A N 1
ATOM 1523 C CA . LEU A 1 181 ? -45.791 -5.555 28.968 1.00 59.53 181 LEU A CA 1
ATOM 1524 C C . LEU A 1 181 ? -47.091 -4.764 29.199 1.00 59.53 181 LEU A C 1
ATOM 1526 O O . LEU A 1 181 ? -48.014 -5.305 29.808 1.00 59.53 181 LEU A O 1
ATOM 1530 N N . GLU A 1 182 ? -47.205 -3.540 28.672 1.00 58.25 182 GLU A N 1
ATOM 1531 C CA . GLU A 1 182 ? -48.426 -2.716 28.767 1.00 58.25 182 GLU A CA 1
ATOM 1532 C C . GLU A 1 182 ? -49.625 -3.301 27.998 1.00 58.25 182 GLU A C 1
ATOM 1534 O O . GLU A 1 182 ? -50.781 -3.023 28.330 1.00 58.25 182 GLU A O 1
ATOM 1539 N N . LEU A 1 183 ? -49.372 -4.150 26.997 1.00 60.12 183 LEU A N 1
ATOM 1540 C CA . LEU A 1 183 ? -50.401 -4.815 26.193 1.00 60.12 183 LEU A CA 1
ATOM 1541 C C . LEU A 1 183 ? -50.964 -6.089 26.850 1.00 60.12 183 LEU A C 1
ATOM 1543 O O . LEU A 1 183 ? -51.977 -6.620 26.383 1.00 60.12 183 LEU A O 1
ATOM 1547 N N . PHE A 1 184 ? -50.371 -6.584 27.944 1.00 58.91 184 PHE A N 1
ATOM 1548 C CA . PHE A 1 184 ? -50.887 -7.774 28.620 1.00 58.91 184 PHE A CA 1
ATOM 1549 C C . PHE A 1 184 ? -52.150 -7.467 29.447 1.00 58.91 184 PHE A C 1
ATOM 1551 O O . PHE A 1 184 ? -52.165 -6.522 30.242 1.00 58.91 184 PHE A O 1
ATOM 1558 N N . PRO A 1 185 ? -53.202 -8.313 29.376 1.00 63.09 185 PRO A N 1
ATOM 1559 C CA . PRO A 1 185 ? -54.469 -8.099 30.086 1.00 63.09 185 PRO A CA 1
ATOM 1560 C C . PRO A 1 185 ? -54.343 -7.932 31.607 1.00 63.09 185 PRO A C 1
ATOM 1562 O O . PRO A 1 185 ? -55.250 -7.381 32.229 1.00 63.09 185 PRO A O 1
ATOM 1565 N N . LEU A 1 186 ? -53.240 -8.407 32.196 1.00 62.75 186 LEU A N 1
ATOM 1566 C CA . LEU A 1 186 ? -52.973 -8.383 33.633 1.00 62.75 186 LEU A CA 1
ATOM 1567 C C . LEU A 1 186 ? -52.202 -7.138 34.109 1.00 62.75 186 LEU A C 1
ATOM 1569 O O . LEU A 1 186 ? -52.173 -6.873 35.307 1.00 62.75 186 LEU A O 1
ATOM 1573 N N . TYR A 1 187 ? -51.632 -6.337 33.201 1.00 61.84 187 TYR A N 1
ATOM 1574 C CA . TYR A 1 187 ? -50.833 -5.151 33.547 1.00 61.84 187 TYR A CA 1
ATOM 1575 C C . TYR A 1 187 ? -51.625 -4.110 34.363 1.00 61.84 187 TYR A C 1
ATOM 1577 O O . TYR A 1 187 ? -51.092 -3.423 35.230 1.00 61.84 187 TYR A O 1
ATOM 1585 N N . LYS A 1 188 ? -52.946 -4.066 34.159 1.00 60.72 188 LYS A N 1
ATOM 1586 C CA . LYS A 1 188 ? -53.903 -3.190 34.862 1.00 60.72 188 LYS A CA 1
ATOM 1587 C C . LYS A 1 188 ? -54.017 -3.465 36.369 1.00 60.72 188 LYS A C 1
ATOM 1589 O O . LYS A 1 188 ? -54.622 -2.660 37.067 1.00 60.72 188 LYS A O 1
ATOM 1594 N N . TYR A 1 189 ? -53.481 -4.587 36.854 1.00 64.31 189 TYR A N 1
ATOM 1595 C CA . TYR A 1 189 ? -53.604 -5.031 38.246 1.00 64.31 189 TYR A CA 1
ATOM 1596 C C . TYR A 1 189 ? -52.313 -4.862 39.069 1.00 64.31 189 TYR A C 1
ATOM 1598 O O . TYR A 1 189 ? -52.285 -5.289 40.219 1.00 64.31 189 TYR A O 1
ATOM 1606 N N . ILE A 1 190 ? -51.250 -4.274 38.500 1.00 63.81 190 ILE A N 1
ATOM 1607 C CA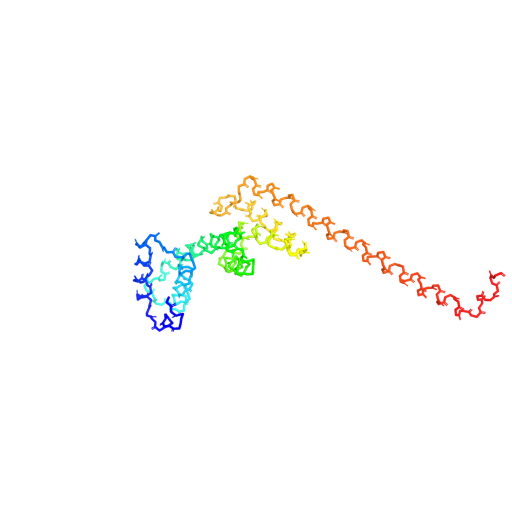 . ILE A 1 190 ? -49.926 -4.133 39.151 1.00 63.81 190 ILE A CA 1
ATOM 1608 C C . ILE A 1 190 ? -49.612 -2.660 39.527 1.00 63.81 190 ILE A C 1
ATOM 1610 O O . ILE A 1 190 ? -48.514 -2.358 39.982 1.00 63.81 190 ILE A O 1
ATOM 1614 N N . LYS A 1 191 ? -50.564 -1.727 39.379 1.00 52.34 191 LYS A N 1
ATOM 1615 C CA . LYS A 1 191 ? -50.427 -0.336 39.859 1.00 52.34 191 LYS A CA 1
ATOM 1616 C C . LYS A 1 191 ? -51.013 -0.139 41.250 1.00 52.34 191 LYS A C 1
ATOM 1618 O O . LYS A 1 191 ? -52.124 -0.661 41.485 1.00 52.34 191 LYS A O 1
#

InterPro domains:
  IPR011990 Tetratricopeptide-like helical domain superfamily [G3DSA:1.25.40.10] (47-169)
  IPR011990 Tetratricopeptide-like helical domain superfamily [SSF48452] (71-134)

Radius of gyration: 25.69 Å; chains: 1; bounding box: 72×36×71 Å